Protein AF-0000000083547224 (afdb_homodimer)

Secondary structure (DSSP, 8-state):
---HHHHHHHH--EEEEESSGGGHHHHHHSS-SEEEE---BTTTHHHHHHHHHHTT-EEEEEGGG-BSB-SSHHHHHHIIIII--SEEEES-HHHHHHHHHTT-EEEEEEE--SHHHHHHHHHHHHHH--SEEEEESS--HHHHHHHHHH--S-EEEESS--SHHHHHHHHHTT-SEEEE--HHHHT-/---HHHHHHHH--EEEEESSGGGHHHHHHSS-SEEEE---BTTTHHHHHHHHHHTT-EEEEEGGG-BSB-SSHHHHHHIIIII--SEEEES-HHHHHHHHHTT-EEEEEEE--SHHHHHHHHHHHHHH--SEEEEES---HHHHHHHHHH--S-EEEESS--SHHHHHHHHHTT-SEEEE--HHHHT-

Solvent-accessible surface area (backbone atoms only — not comparable to full-atom values): 19318 Å² total; per-residue (Å²): 131,82,60,70,64,60,57,39,31,70,74,28,36,45,28,32,32,34,69,43,78,86,46,41,64,59,46,68,70,31,76,33,36,36,32,40,36,48,45,54,29,73,87,45,41,49,59,52,47,48,55,43,45,74,73,73,30,44,42,29,40,28,53,81,48,33,39,27,42,27,89,45,66,60,23,51,52,49,41,57,73,75,44,52,58,65,23,36,30,34,72,48,65,71,52,40,52,52,31,50,75,71,70,37,46,23,30,39,44,40,68,56,82,48,70,65,39,45,53,50,46,53,51,47,44,72,71,64,55,50,68,24,34,31,36,28,59,27,76,37,38,67,59,46,31,54,48,45,72,74,41,98,51,53,32,29,28,22,45,84,52,81,51,70,66,47,50,53,45,28,42,74,25,54,26,61,31,36,34,31,69,47,66,75,62,44,71,103,132,82,60,70,63,59,58,38,31,71,74,30,36,44,26,33,32,32,69,43,77,87,46,42,63,60,46,69,71,32,76,32,36,36,33,39,35,48,45,54,30,73,88,45,41,49,59,54,45,49,54,43,43,75,73,73,30,45,42,29,40,27,53,81,48,32,39,27,40,27,88,46,66,62,24,52,51,47,42,55,72,72,42,53,57,66,23,35,28,35,74,50,66,71,54,40,51,53,31,48,76,70,72,37,46,24,31,40,44,40,67,56,81,48,72,64,38,45,54,50,47,52,50,46,43,72,71,64,55,49,68,24,34,32,37,26,59,27,76,38,39,68,58,46,31,53,50,46,71,75,40,99,53,54,32,29,27,22,45,82,51,81,52,69,65,46,51,52,44,28,43,74,26,55,27,62,30,36,36,32,68,47,66,75,62,44,71,104

Structure (mmCIF, N/CA/C/O backbone):
data_AF-0000000083547224-model_v1
#
loop_
_entity.id
_entity.type
_entity.pdbx_description
1 polymer 'Glycerol uptake operon antiterminator regulatory protein'
#
loop_
_atom_site.group_PDB
_atom_site.id
_atom_site.type_symbol
_atom_site.label_atom_id
_atom_site.label_alt_id
_atom_site.label_comp_id
_atom_site.label_asym_id
_atom_site.label_entity_id
_atom_site.label_seq_id
_atom_site.pdbx_PDB_ins_code
_atom_site.Cartn_x
_atom_site.Cartn_y
_atom_site.Cartn_z
_atom_site.occupancy
_atom_site.B_iso_or_equiv
_atom_site.auth_seq_id
_atom_site.auth_comp_id
_atom_site.auth_asym_id
_atom_site.auth_atom_id
_atom_site.pdbx_PDB_model_num
ATOM 1 N N . MET A 1 1 ? 17.391 -17.297 -25.484 1 36.53 1 MET A N 1
ATOM 2 C CA . MET A 1 1 ? 17.516 -17.578 -24.062 1 36.53 1 MET A CA 1
ATOM 3 C C . MET A 1 1 ? 16.188 -18.016 -23.469 1 36.53 1 MET A C 1
ATOM 5 O O . MET A 1 1 ? 15.219 -17.25 -23.484 1 36.53 1 MET A O 1
ATOM 9 N N . GLU A 1 2 ? 15.828 -19.219 -23.531 1 52.03 2 GLU A N 1
ATOM 10 C CA . GLU A 1 2 ? 14.594 -19.875 -23.078 1 52.03 2 GLU A CA 1
ATOM 11 C C . GLU A 1 2 ? 14.195 -19.406 -21.688 1 52.03 2 GLU A C 1
ATOM 13 O O . GLU A 1 2 ? 15.039 -19.297 -20.797 1 52.03 2 GLU A O 1
ATOM 18 N N . ASN A 1 3 ? 12.945 -18.719 -21.406 1 76.5 3 ASN A N 1
ATOM 19 C CA . ASN A 1 3 ? 12.484 -18.141 -20.141 1 76.5 3 ASN A CA 1
ATOM 20 C C . ASN A 1 3 ? 12.562 -19.141 -19 1 76.5 3 ASN A C 1
ATOM 22 O O . ASN A 1 3 ? 12.172 -20.297 -19.156 1 76.5 3 ASN A O 1
ATOM 26 N N . GLU A 1 4 ? 13.375 -18.875 -17.984 1 88.44 4 GLU A N 1
ATOM 27 C CA . GLU A 1 4 ? 13.609 -19.688 -16.797 1 88.44 4 GLU A CA 1
ATOM 28 C C . GLU A 1 4 ? 12.297 -20.234 -16.234 1 88.44 4 GLU A C 1
ATOM 30 O O . GLU A 1 4 ? 12.25 -21.359 -15.734 1 88.44 4 GLU A O 1
ATOM 35 N N . PHE A 1 5 ? 11.219 -19.609 -16.547 1 92.75 5 PHE A N 1
ATOM 36 C CA . PHE A 1 5 ? 9.906 -20.047 -16.078 1 92.75 5 PHE A CA 1
ATOM 37 C C . PHE A 1 5 ? 9.484 -21.328 -16.797 1 92.75 5 PHE A C 1
ATOM 39 O O . PHE A 1 5 ? 9.086 -22.297 -16.141 1 92.75 5 PHE A O 1
ATOM 46 N N . TYR A 1 6 ? 9.664 -21.328 -18.016 1 91.44 6 TYR A N 1
ATOM 47 C CA . TYR A 1 6 ? 9.219 -22.438 -18.844 1 91.44 6 TYR A CA 1
ATOM 48 C C . TYR A 1 6 ? 10.055 -23.688 -18.562 1 91.44 6 TYR A C 1
ATOM 50 O O . TYR A 1 6 ? 9.523 -24.797 -18.531 1 91.44 6 TYR A O 1
ATOM 58 N N . ASN A 1 7 ? 11.281 -23.484 -18.312 1 92.5 7 ASN A N 1
ATOM 59 C CA . ASN A 1 7 ? 12.141 -24.609 -17.9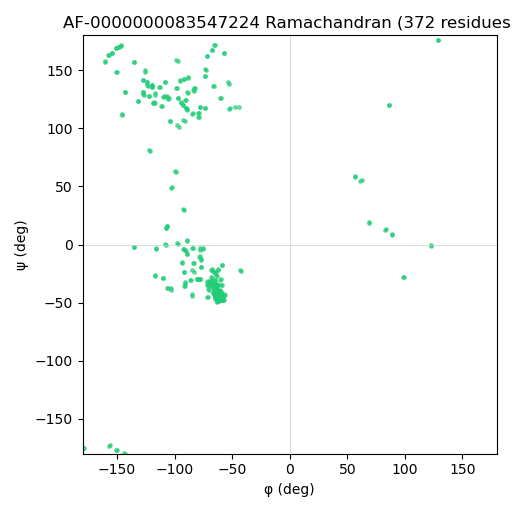69 1 92.5 7 ASN A CA 1
ATOM 60 C C . ASN A 1 7 ? 11.742 -25.25 -16.641 1 92.5 7 ASN A C 1
ATOM 62 O O . ASN A 1 7 ? 11.656 -26.469 -16.531 1 92.5 7 ASN A O 1
ATOM 66 N N . LYS A 1 8 ? 11.406 -24.438 -15.719 1 93.06 8 LYS A N 1
ATOM 67 C CA . LYS A 1 8 ? 11.039 -24.922 -14.391 1 93.06 8 LYS A CA 1
ATOM 68 C C . LYS A 1 8 ? 9.695 -25.641 -14.422 1 93.06 8 LYS A C 1
ATOM 70 O O . LYS A 1 8 ? 9.516 -26.672 -13.766 1 93.06 8 LYS A O 1
ATOM 75 N N . ILE A 1 9 ? 8.812 -25.094 -15.188 1 93.44 9 ILE A N 1
ATOM 76 C CA . ILE A 1 9 ? 7.477 -25.672 -15.227 1 93.44 9 ILE A CA 1
ATOM 77 C C . ILE A 1 9 ? 7.516 -27.016 -15.953 1 93.44 9 ILE A C 1
ATOM 79 O O . ILE A 1 9 ? 6.738 -27.922 -15.633 1 93.44 9 ILE A O 1
ATOM 83 N N . ARG A 1 10 ? 8.422 -27.141 -16.922 1 91.25 10 ARG A N 1
ATOM 84 C CA . ARG A 1 10 ? 8.594 -28.406 -17.641 1 91.25 10 ARG A CA 1
ATOM 85 C C . ARG A 1 10 ? 9.141 -29.484 -16.719 1 91.25 10 ARG A C 1
ATOM 87 O O . ARG A 1 10 ? 8.781 -30.656 -16.844 1 91.25 10 ARG A O 1
ATOM 94 N N . GLU A 1 11 ? 9.977 -29.062 -15.859 1 91.5 11 GLU A N 1
ATOM 95 C CA . GLU A 1 11 ? 10.547 -30 -14.891 1 91.5 11 GLU A CA 1
ATOM 96 C C . GLU A 1 11 ? 9.477 -30.547 -13.953 1 91.5 11 GLU A C 1
ATOM 98 O O . GLU A 1 11 ? 9.461 -31.734 -13.633 1 91.5 11 GLU A O 1
ATOM 103 N N . ASN A 1 12 ? 8.641 -29.672 -13.469 1 95.12 12 ASN A N 1
ATOM 104 C CA . ASN A 1 12 ? 7.508 -30.016 -12.617 1 95.12 12 ASN A CA 1
ATOM 105 C C . ASN A 1 12 ? 6.312 -29.109 -12.875 1 95.12 12 ASN A C 1
ATOM 107 O O . ASN A 1 12 ? 6.332 -27.938 -12.492 1 95.12 12 ASN A O 1
ATOM 111 N N . PRO A 1 13 ? 5.277 -29.641 -13.414 1 95.56 13 PRO A N 1
ATOM 112 C CA . PRO A 1 13 ? 4.141 -28.812 -13.812 1 95.56 13 PRO A CA 1
ATOM 113 C C . PRO A 1 13 ? 3.258 -28.406 -12.633 1 95.56 13 PRO A C 1
ATOM 115 O O . PRO A 1 13 ? 2.301 -27.641 -12.805 1 95.56 13 PRO A O 1
ATOM 118 N N . ILE A 1 14 ? 3.6 -28.938 -11.477 1 97.44 14 ILE A N 1
ATOM 119 C CA . ILE A 1 14 ? 2.836 -28.578 -10.289 1 97.44 14 ILE A CA 1
ATOM 120 C C . ILE A 1 14 ? 3.465 -27.359 -9.617 1 97.44 14 ILE A C 1
ATOM 122 O O . ILE A 1 14 ? 4.66 -27.359 -9.312 1 97.44 14 ILE A O 1
ATOM 126 N N . ILE A 1 15 ? 2.674 -26.359 -9.438 1 98.12 15 ILE A N 1
ATOM 127 C CA . ILE A 1 15 ? 3.082 -25.125 -8.773 1 98.12 15 ILE A CA 1
ATOM 128 C C . ILE A 1 15 ? 2.486 -25.078 -7.367 1 98.12 15 ILE A C 1
ATOM 130 O O . ILE A 1 15 ? 1.273 -25.219 -7.195 1 98.12 15 ILE A O 1
ATOM 134 N N . ALA A 1 16 ? 3.355 -24.891 -6.418 1 98.31 16 ALA A N 1
ATOM 135 C CA . ALA A 1 16 ? 2.877 -24.797 -5.043 1 98.31 16 ALA A CA 1
ATOM 136 C C . ALA A 1 16 ? 2.312 -23.422 -4.746 1 98.31 16 ALA A C 1
ATOM 138 O O . ALA A 1 16 ? 3.041 -22.422 -4.789 1 98.31 16 ALA A O 1
ATOM 139 N N . ALA A 1 17 ? 1.043 -23.328 -4.516 1 98.38 17 ALA A N 1
ATOM 140 C CA . ALA A 1 17 ? 0.4 -22.094 -4.094 1 98.38 17 ALA A CA 1
ATOM 141 C C . ALA A 1 17 ? 0.388 -21.969 -2.574 1 98.38 17 ALA A C 1
ATOM 143 O O . ALA A 1 17 ? -0.244 -22.766 -1.885 1 98.38 17 ALA A O 1
ATOM 144 N N . VAL A 1 18 ? 1.046 -21 -2.062 1 98.56 18 VAL A N 1
ATOM 145 C CA . VAL A 1 18 ? 1.157 -20.797 -0.621 1 98.56 18 VAL A CA 1
ATOM 146 C C . VAL A 1 18 ? 0.249 -19.656 -0.18 1 98.56 18 VAL A C 1
ATOM 148 O O . VAL A 1 18 ? 0.555 -18.484 -0.419 1 98.56 18 VAL A O 1
ATOM 151 N N . ASN A 1 19 ? -0.832 -19.984 0.454 1 97.56 19 ASN A N 1
ATOM 152 C CA . ASN A 1 19 ? -1.783 -18.969 0.914 1 97.56 19 ASN A CA 1
ATOM 153 C C . ASN A 1 19 ? -1.738 -18.812 2.432 1 97.56 19 ASN A C 1
ATOM 155 O O . ASN A 1 19 ? -2.547 -18.078 3.006 1 97.56 19 ASN A O 1
ATOM 159 N N . ASN A 1 20 ? -0.895 -19.562 3 1 96.62 20 ASN A N 1
ATOM 160 C CA . ASN A 1 20 ? -0.604 -19.562 4.43 1 96.62 20 ASN A CA 1
ATOM 161 C C . ASN A 1 20 ? 0.878 -19.797 4.703 1 96.62 20 ASN A C 1
ATOM 163 O O . ASN A 1 20 ? 1.448 -20.781 4.223 1 96.62 20 ASN A O 1
ATOM 167 N N . LEU A 1 21 ? 1.413 -18.953 5.535 1 96.75 21 LEU A N 1
ATOM 168 C CA . LEU A 1 21 ? 2.855 -19.016 5.738 1 96.75 21 LEU A CA 1
ATOM 169 C C . LEU A 1 21 ? 3.244 -20.297 6.461 1 96.75 21 LEU A C 1
ATOM 171 O O . LEU A 1 21 ? 4.398 -20.734 6.398 1 96.75 21 LEU A O 1
ATOM 175 N N . GLU A 1 22 ? 2.318 -20.875 7.137 1 96.75 22 GLU A N 1
ATOM 176 C CA . GLU A 1 22 ? 2.578 -22.141 7.812 1 96.75 22 GLU A CA 1
ATOM 177 C C . GLU A 1 22 ? 2.932 -23.234 6.809 1 96.75 22 GLU A C 1
ATOM 179 O O . GLU A 1 22 ? 3.584 -24.219 7.164 1 96.75 22 GLU A O 1
ATOM 184 N N . LYS A 1 23 ? 2.566 -23.078 5.582 1 96.81 23 LYS A N 1
ATOM 185 C CA . LYS A 1 23 ? 2.791 -24.094 4.547 1 96.81 23 LYS A CA 1
ATOM 186 C C . LYS A 1 23 ? 4.043 -23.766 3.73 1 96.81 23 LYS A C 1
ATOM 188 O O . LYS A 1 23 ? 4.402 -24.516 2.82 1 96.81 23 LYS A O 1
ATOM 193 N N . LEU A 1 24 ? 4.672 -22.719 4.082 1 98.06 24 LEU A N 1
ATOM 194 C CA . LEU A 1 24 ? 5.793 -22.25 3.273 1 98.06 24 LEU A CA 1
ATOM 195 C C . LEU A 1 24 ? 6.922 -23.266 3.258 1 98.06 24 LEU A C 1
ATOM 197 O O . LEU A 1 24 ? 7.43 -23.625 2.191 1 98.06 24 LEU A O 1
ATOM 201 N N . ASP A 1 25 ? 7.281 -23.75 4.41 1 97.62 25 ASP A N 1
ATOM 202 C CA . ASP A 1 25 ? 8.375 -24.719 4.504 1 97.62 25 ASP A CA 1
ATOM 203 C C . ASP A 1 25 ? 8.062 -25.984 3.709 1 97.62 25 ASP A C 1
ATOM 205 O O . ASP A 1 25 ? 8.93 -26.516 3.016 1 97.62 25 ASP A O 1
ATOM 209 N N . LYS A 1 26 ? 6.859 -26.406 3.842 1 97.56 26 LYS A N 1
ATOM 210 C CA . LYS A 1 26 ? 6.445 -27.594 3.102 1 97.56 26 LYS A CA 1
ATOM 211 C C . LYS A 1 26 ? 6.531 -27.359 1.596 1 97.56 26 LYS A C 1
ATOM 213 O O . LYS A 1 26 ? 6.906 -28.266 0.844 1 97.56 26 LYS A O 1
ATOM 218 N N . ALA A 1 27 ? 6.168 -26.203 1.174 1 98.06 27 ALA A N 1
ATOM 219 C CA . ALA A 1 27 ? 6.254 -25.859 -0.243 1 98.06 27 ALA A CA 1
ATOM 220 C C . ALA A 1 27 ? 7.707 -25.844 -0.716 1 98.06 27 ALA A C 1
ATOM 222 O O . ALA A 1 27 ? 8.023 -26.359 -1.785 1 98.06 27 ALA A O 1
ATOM 223 N N . ILE A 1 28 ? 8.57 -25.281 0.097 1 98 28 ILE A N 1
ATOM 224 C CA . ILE A 1 28 ? 9.984 -25.172 -0.23 1 98 28 ILE A CA 1
ATOM 225 C C . ILE A 1 28 ? 10.617 -26.562 -0.306 1 98 28 ILE A C 1
ATOM 227 O O . ILE A 1 28 ? 11.461 -26.812 -1.165 1 98 28 ILE A O 1
ATOM 231 N N . GLU A 1 29 ? 10.195 -27.406 0.536 1 97.12 29 GLU A N 1
ATOM 232 C CA . GLU A 1 29 ? 10.766 -28.75 0.606 1 97.12 29 GLU A CA 1
ATOM 233 C C . GLU A 1 29 ? 10.133 -29.672 -0.427 1 97.12 29 GLU A C 1
ATOM 235 O O . GLU A 1 29 ? 10.656 -30.75 -0.701 1 97.12 29 GLU A O 1
ATOM 240 N N . SER A 1 30 ? 9.023 -29.312 -0.976 1 97.5 30 SER A N 1
ATOM 241 C CA . SER A 1 30 ? 8.32 -30.125 -1.957 1 97.5 30 SER A CA 1
ATOM 242 C C . SER A 1 30 ? 9.102 -30.219 -3.264 1 97.5 30 SER A C 1
ATOM 244 O O . SER A 1 30 ? 10.062 -29.484 -3.477 1 97.5 30 SER A O 1
ATOM 246 N N . PRO A 1 31 ? 8.727 -31.141 -4.176 1 97.19 31 PRO A N 1
ATOM 247 C CA . PRO A 1 31 ? 9.406 -31.266 -5.469 1 97.19 31 PRO A CA 1
ATOM 248 C C . PRO A 1 31 ? 9.023 -30.141 -6.438 1 97.19 31 PRO A C 1
ATOM 250 O O . PRO A 1 31 ? 9.57 -30.062 -7.539 1 97.19 31 PRO A O 1
ATOM 253 N N . CYS A 1 32 ? 8.102 -29.25 -6.059 1 97.5 32 CYS A N 1
ATOM 254 C CA . CYS A 1 32 ? 7.691 -28.156 -6.934 1 97.5 32 CYS A CA 1
ATOM 255 C C . CYS A 1 32 ? 8.844 -27.188 -7.16 1 97.5 32 CYS A C 1
ATOM 257 O O . CYS A 1 32 ? 9.539 -26.797 -6.215 1 97.5 32 CYS A O 1
ATOM 259 N N . GLU A 1 33 ? 9.023 -26.781 -8.352 1 97.69 33 GLU A N 1
ATOM 260 C CA . GLU A 1 33 ? 10.102 -25.859 -8.695 1 97.69 33 GLU A CA 1
ATOM 261 C C . GLU A 1 33 ? 9.633 -24.406 -8.617 1 97.69 33 GLU A C 1
ATOM 263 O O . GLU A 1 33 ? 10.445 -23.5 -8.461 1 97.69 33 GLU A O 1
ATOM 268 N N . ILE A 1 34 ? 8.312 -24.188 -8.742 1 98.44 34 ILE A N 1
ATOM 269 C CA . ILE A 1 34 ? 7.73 -22.844 -8.75 1 98.44 34 ILE A CA 1
ATOM 270 C C . ILE A 1 34 ? 6.762 -22.703 -7.582 1 98.44 34 ILE A C 1
ATOM 272 O O . ILE A 1 34 ? 5.984 -23.609 -7.289 1 98.44 34 ILE A O 1
ATOM 276 N N . ILE A 1 35 ? 6.871 -21.594 -6.934 1 98.81 35 ILE A N 1
ATOM 277 C CA . ILE A 1 35 ? 5.973 -21.266 -5.832 1 98.81 35 ILE A CA 1
ATOM 278 C C . ILE A 1 35 ? 5.191 -20 -6.156 1 98.81 35 ILE A C 1
ATOM 280 O O . ILE A 1 35 ? 5.781 -18.969 -6.5 1 98.81 35 ILE A O 1
ATOM 284 N N . PHE A 1 36 ? 3.855 -20.078 -6.172 1 98.81 36 PHE A N 1
ATOM 285 C CA . PHE A 1 36 ? 2.975 -18.922 -6.156 1 98.81 36 PHE A CA 1
ATOM 286 C C . PHE A 1 36 ? 2.742 -18.438 -4.727 1 98.81 36 PHE A C 1
ATOM 288 O O . PHE A 1 36 ? 2.143 -19.141 -3.918 1 98.81 36 PHE A O 1
ATOM 295 N N . LEU A 1 37 ? 3.236 -17.281 -4.426 1 98.88 37 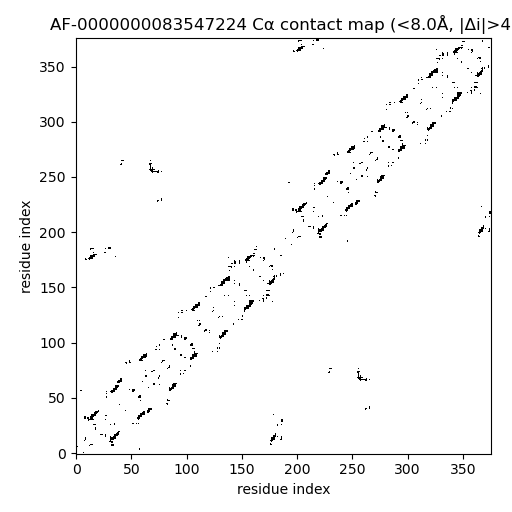LEU A N 1
ATOM 296 C CA . LEU A 1 37 ? 3.096 -16.734 -3.086 1 98.88 37 LEU A CA 1
ATOM 297 C C . LEU A 1 37 ? 1.848 -15.859 -2.99 1 98.88 37 LEU A C 1
ATOM 299 O O . LEU A 1 37 ? 1.821 -14.742 -3.518 1 98.88 37 LEU A O 1
ATOM 303 N N . LEU A 1 38 ? 0.828 -16.375 -2.305 1 98.69 38 LEU A N 1
ATOM 304 C CA . LEU A 1 38 ? -0.484 -15.734 -2.248 1 98.69 38 LEU A CA 1
ATOM 305 C C . LEU A 1 38 ? -0.722 -15.102 -0.88 1 98.69 38 LEU A C 1
ATOM 307 O O . LEU A 1 38 ? -1.869 -14.906 -0.47 1 98.69 38 LEU A O 1
ATOM 311 N N . THR A 1 39 ? 0.275 -14.945 -0.146 1 98 39 THR A N 1
ATOM 312 C CA . THR A 1 39 ? 0.232 -14.344 1.184 1 98 39 THR A CA 1
ATOM 313 C C . THR A 1 39 ? 1.534 -13.617 1.488 1 98 39 THR A C 1
ATOM 315 O O . THR A 1 39 ? 2.502 -13.719 0.732 1 98 39 THR A O 1
ATOM 318 N N . GLY A 1 40 ? 1.495 -12.859 2.594 1 97.75 40 GLY A N 1
ATOM 319 C CA . GLY A 1 40 ? 2.639 -12.055 2.986 1 97.75 40 GLY A CA 1
ATOM 320 C C . GLY A 1 40 ? 2.283 -10.609 3.254 1 97.75 40 GLY A C 1
ATOM 321 O O . GLY A 1 40 ? 1.125 -10.211 3.109 1 97.75 40 GLY A O 1
ATOM 322 N N . SER A 1 41 ? 3.256 -9.867 3.686 1 98 41 SER A N 1
ATOM 323 C CA . SER A 1 41 ? 3.078 -8.461 4.035 1 98 41 SER A CA 1
ATOM 324 C C . SER A 1 41 ? 4.359 -7.668 3.812 1 98 41 SER A C 1
ATOM 326 O O . SER A 1 41 ? 5.414 -8.242 3.533 1 98 41 SER A O 1
ATOM 328 N N . ILE A 1 42 ? 4.129 -6.434 3.908 1 98.12 42 ILE A N 1
ATOM 329 C CA . ILE A 1 42 ? 5.262 -5.523 3.76 1 98.12 42 ILE A CA 1
ATOM 330 C C . ILE A 1 42 ? 6.316 -5.84 4.816 1 98.12 42 ILE A C 1
ATOM 332 O O . ILE A 1 42 ? 7.5 -5.531 4.629 1 98.12 42 ILE A O 1
ATOM 336 N N . PHE A 1 43 ? 6.004 -6.555 5.883 1 97.69 43 PHE A N 1
ATOM 337 C CA . PHE A 1 43 ? 6.922 -6.859 6.973 1 97.69 43 PHE A CA 1
ATOM 338 C C . PHE A 1 43 ? 7.84 -8.016 6.602 1 97.69 43 PHE A C 1
ATOM 340 O O . PHE A 1 43 ? 8.969 -8.102 7.086 1 97.69 43 PHE A O 1
ATOM 347 N N . ASN A 1 44 ? 7.355 -8.93 5.758 1 97.94 44 ASN A N 1
ATOM 348 C CA . ASN A 1 44 ? 8.102 -10.18 5.664 1 97.94 44 ASN A CA 1
ATOM 349 C C . ASN A 1 44 ? 8.281 -10.609 4.215 1 97.94 44 ASN A C 1
ATOM 351 O O . ASN A 1 44 ? 8.992 -11.586 3.936 1 97.94 44 ASN A O 1
ATOM 355 N N . LEU A 1 45 ? 7.773 -9.922 3.287 1 98.5 45 LEU A N 1
ATOM 356 C CA . LEU A 1 45 ? 7.762 -10.352 1.893 1 98.5 45 LEU A CA 1
ATOM 357 C C . LEU A 1 45 ? 9.18 -10.562 1.379 1 98.5 45 LEU A C 1
ATOM 359 O O . LEU A 1 45 ? 9.469 -11.57 0.735 1 98.5 45 LEU A O 1
ATOM 363 N N . LYS A 1 46 ? 10.078 -9.633 1.676 1 98.44 46 LYS A N 1
ATOM 364 C CA . LYS A 1 46 ? 11.453 -9.719 1.204 1 98.44 46 LYS A CA 1
ATOM 365 C C . LYS A 1 46 ? 12.133 -10.984 1.724 1 98.44 46 LYS A C 1
ATOM 367 O O . LYS A 1 46 ? 12.781 -11.711 0.961 1 98.44 46 LYS A O 1
ATOM 372 N N . GLU A 1 47 ? 11.992 -11.227 2.947 1 98.44 47 GLU A N 1
ATOM 373 C CA . GLU A 1 47 ? 12.609 -12.398 3.57 1 98.44 47 GLU A CA 1
ATOM 374 C C . GLU A 1 47 ? 12.062 -13.688 2.967 1 98.44 47 GLU A C 1
ATOM 376 O O . GLU A 1 47 ? 12.82 -14.617 2.697 1 98.44 47 GLU A O 1
ATOM 381 N N . ILE A 1 48 ? 10.766 -13.766 2.803 1 98.69 48 ILE A N 1
ATOM 382 C CA . ILE A 1 48 ? 10.117 -14.953 2.256 1 98.69 48 ILE A CA 1
ATOM 383 C C . ILE A 1 48 ? 10.641 -15.227 0.847 1 98.69 48 ILE A C 1
ATOM 385 O O . ILE A 1 48 ? 11.023 -16.359 0.528 1 98.69 48 ILE A O 1
ATOM 389 N N . VAL A 1 49 ? 10.68 -14.188 0.029 1 98.75 49 VAL A N 1
ATOM 390 C CA . VAL A 1 49 ? 11.141 -14.312 -1.35 1 98.75 49 VAL A CA 1
ATOM 391 C C . VAL A 1 49 ? 12.602 -14.773 -1.368 1 98.75 49 VAL A C 1
ATOM 393 O O . VAL A 1 49 ? 12.953 -15.695 -2.107 1 98.75 49 VAL A O 1
ATOM 396 N N . ASN A 1 50 ? 13.422 -14.195 -0.523 1 98.56 50 ASN A N 1
ATOM 397 C CA . ASN A 1 50 ? 14.828 -14.586 -0.436 1 98.56 50 ASN A CA 1
ATOM 398 C C . ASN A 1 50 ? 14.984 -16.047 -0.027 1 98.56 50 ASN A C 1
ATOM 400 O O . ASN A 1 50 ? 15.805 -16.766 -0.589 1 98.56 50 ASN A O 1
ATOM 404 N N . ARG A 1 51 ? 14.227 -16.391 0.908 1 98.12 51 ARG A N 1
ATOM 405 C CA . ARG A 1 51 ? 14.281 -17.766 1.402 1 98.12 51 ARG A CA 1
ATOM 406 C C . ARG A 1 51 ? 13.945 -18.766 0.293 1 98.12 51 ARG A C 1
ATOM 408 O O . ARG A 1 51 ? 14.625 -19.781 0.144 1 98.12 51 ARG A O 1
ATOM 415 N N . ILE A 1 52 ? 12.922 -18.5 -0.464 1 98.56 52 ILE A N 1
ATOM 416 C CA . ILE A 1 52 ? 12.508 -19.375 -1.549 1 98.56 52 ILE A CA 1
ATOM 417 C C . ILE A 1 52 ? 13.602 -19.438 -2.615 1 98.56 52 ILE A C 1
ATOM 419 O O . ILE A 1 52 ? 14 -20.531 -3.039 1 98.56 52 ILE A O 1
ATOM 423 N N . LYS A 1 53 ? 14.141 -18.312 -2.945 1 98.06 53 LYS A N 1
ATOM 424 C CA . LYS A 1 53 ? 15.125 -18.219 -4.023 1 98.06 53 LYS A CA 1
ATOM 425 C C . LYS A 1 53 ? 16.453 -18.859 -3.619 1 98.06 53 LYS A C 1
ATOM 427 O O . LYS A 1 53 ? 17.141 -19.438 -4.449 1 98.06 53 LYS A O 1
ATOM 432 N N . THR A 1 54 ? 16.766 -18.734 -2.383 1 97.62 54 THR A N 1
ATOM 433 C CA . THR A 1 54 ? 18.016 -19.312 -1.902 1 97.62 54 THR A CA 1
ATOM 434 C C . THR A 1 54 ? 17.969 -20.828 -1.971 1 97.62 54 THR A C 1
ATOM 436 O O . THR A 1 54 ? 19.016 -21.484 -2.002 1 97.62 54 THR A O 1
ATOM 439 N N . GLN A 1 55 ? 16.797 -21.375 -1.97 1 97.25 55 GLN A N 1
ATOM 440 C CA . GLN A 1 55 ? 16.641 -22.828 -2.078 1 97.25 55 GLN A CA 1
ATOM 441 C C . GLN A 1 55 ? 16.547 -23.25 -3.539 1 97.25 55 GLN A C 1
ATOM 443 O O . GLN A 1 55 ? 16.234 -24.406 -3.828 1 97.25 55 GLN A O 1
ATOM 448 N N . GLY A 1 56 ? 16.688 -22.312 -4.469 1 96.25 56 GLY A N 1
ATOM 449 C CA . GLY A 1 56 ? 16.75 -22.625 -5.887 1 96.25 56 GLY A CA 1
ATOM 450 C C . GLY A 1 56 ? 15.398 -22.672 -6.559 1 96.25 56 GLY A C 1
ATOM 451 O O . GLY A 1 56 ? 15.281 -23.109 -7.707 1 96.25 56 GLY A O 1
ATOM 452 N N . LYS A 1 57 ? 14.398 -22.25 -5.84 1 97.81 57 LYS A N 1
ATOM 453 C CA . LYS A 1 57 ? 13.055 -22.25 -6.414 1 97.81 57 LYS A CA 1
ATOM 454 C C . LYS A 1 57 ? 12.68 -20.859 -6.934 1 97.81 57 LYS A C 1
ATOM 456 O O . LYS A 1 57 ? 13.266 -19.859 -6.527 1 97.81 57 LYS A O 1
ATOM 461 N N . HIS A 1 58 ? 11.711 -20.859 -7.848 1 98.31 58 HIS A N 1
ATOM 462 C CA . HIS A 1 58 ? 11.18 -19.609 -8.375 1 98.31 58 HIS A CA 1
ATOM 463 C C . HIS A 1 58 ? 9.93 -19.188 -7.613 1 98.31 58 HIS A C 1
ATOM 465 O O . HIS A 1 58 ? 9.094 -20.016 -7.258 1 98.31 58 HIS A O 1
ATOM 471 N N . VAL A 1 59 ? 9.859 -17.891 -7.414 1 98.75 59 VAL A N 1
ATOM 472 C CA . VAL A 1 59 ? 8.727 -17.391 -6.645 1 98.75 59 VAL A CA 1
ATOM 473 C C . VAL A 1 59 ? 8.031 -16.281 -7.422 1 98.75 59 VAL A C 1
ATOM 475 O O . VAL A 1 59 ? 8.688 -15.367 -7.938 1 98.75 59 VAL A O 1
ATOM 478 N N . TYR A 1 60 ? 6.719 -16.344 -7.551 1 98.81 60 TYR A N 1
ATOM 479 C CA . TYR A 1 60 ? 5.836 -15.352 -8.156 1 98.81 60 TYR A CA 1
ATOM 480 C C . TYR A 1 60 ? 4.848 -14.805 -7.133 1 98.81 60 TYR A C 1
ATOM 482 O O . TYR A 1 60 ? 4.07 -15.555 -6.543 1 98.81 60 TYR A O 1
ATOM 490 N N . VAL A 1 61 ? 4.879 -13.516 -6.965 1 98.88 61 VAL A N 1
ATOM 491 C CA . VAL A 1 61 ? 4.145 -12.875 -5.879 1 98.88 61 VAL A CA 1
ATOM 492 C C . VAL A 1 61 ? 2.807 -12.344 -6.398 1 98.88 61 VAL A C 1
ATOM 494 O O . VAL A 1 61 ? 2.762 -11.633 -7.402 1 98.88 61 VAL A O 1
ATOM 497 N N . HIS A 1 62 ? 1.732 -12.758 -5.734 1 98.75 62 HIS A N 1
ATOM 498 C CA . HIS A 1 62 ? 0.434 -12.195 -6.082 1 98.75 62 HIS A CA 1
ATOM 499 C C . HIS A 1 62 ? 0.25 -10.812 -5.453 1 98.75 62 HIS A C 1
ATOM 501 O O . HIS A 1 62 ? -0.088 -10.711 -4.27 1 98.75 62 HIS A O 1
ATOM 507 N N . LEU A 1 63 ? 0.263 -9.789 -6.234 1 98.44 63 LEU A N 1
ATOM 508 C CA . LEU A 1 63 ? 0.312 -8.398 -5.777 1 98.44 63 LEU A CA 1
ATOM 509 C C . LEU A 1 63 ? -0.98 -8.016 -5.066 1 98.44 63 LEU A C 1
ATOM 511 O O . LEU A 1 63 ? -0.969 -7.188 -4.152 1 98.44 63 LEU A O 1
ATOM 515 N N . ASP A 1 64 ? -2.051 -8.656 -5.457 1 97.56 64 ASP A N 1
ATOM 516 C CA . ASP A 1 64 ? -3.355 -8.266 -4.926 1 97.56 64 ASP A CA 1
ATOM 517 C C . ASP A 1 64 ? -3.549 -8.797 -3.506 1 97.56 64 ASP A C 1
ATOM 519 O O . ASP A 1 64 ? -4.453 -8.352 -2.793 1 97.56 64 ASP A O 1
ATOM 523 N N . LEU A 1 65 ? -2.67 -9.703 -3.1 1 97.69 65 LEU A N 1
ATOM 524 C CA . LEU A 1 65 ? -2.939 -10.398 -1.844 1 97.69 65 LEU A CA 1
ATOM 525 C C . LEU A 1 65 ? -1.871 -10.07 -0.805 1 97.69 65 LEU A C 1
ATOM 527 O O . LEU A 1 65 ? -1.953 -10.523 0.339 1 97.69 65 LEU A O 1
ATOM 531 N N . ILE A 1 66 ? -0.88 -9.328 -1.153 1 97.88 66 ILE A N 1
ATOM 532 C CA . ILE A 1 66 ? 0.157 -8.93 -0.206 1 97.88 66 ILE A CA 1
ATOM 533 C C . ILE A 1 66 ? -0.313 -7.723 0.603 1 97.88 66 ILE A C 1
ATOM 535 O O . ILE A 1 66 ? -0.792 -6.738 0.037 1 97.88 66 ILE A O 1
ATOM 539 N N . GLU A 1 67 ? -0.102 -7.789 1.824 1 97.75 67 GLU A N 1
ATOM 540 C CA . GLU A 1 67 ? -0.578 -6.727 2.709 1 97.75 67 GLU A CA 1
ATOM 541 C C . GLU A 1 67 ? 0.456 -5.613 2.84 1 97.75 67 GLU A C 1
ATOM 543 O O . GLU A 1 67 ? 1.66 -5.875 2.863 1 97.75 67 GLU A O 1
ATOM 548 N N . GLY A 1 68 ? -0.095 -4.371 2.932 1 97.88 68 GLY A N 1
ATOM 549 C CA . GLY A 1 68 ? 0.783 -3.248 3.215 1 97.88 68 GLY A CA 1
ATOM 550 C C . GLY A 1 68 ? 1.176 -2.471 1.973 1 97.88 68 GLY A C 1
ATOM 551 O O . GLY A 1 68 ? 1.481 -1.278 2.051 1 97.88 68 GLY A O 1
ATOM 552 N N . PHE A 1 69 ? 1.192 -3.133 0.897 1 98.19 69 PHE A N 1
ATOM 553 C CA . PHE A 1 69 ? 1.495 -2.477 -0.369 1 98.19 69 PHE A CA 1
ATOM 554 C C . PHE A 1 69 ? 0.218 -2.008 -1.055 1 98.19 69 PHE A C 1
ATOM 556 O O . PHE A 1 69 ? -0.799 -2.705 -1.028 1 98.19 69 PHE A O 1
ATOM 563 N N . SER A 1 70 ? 0.357 -0.884 -1.643 1 97.44 70 SER A N 1
ATOM 564 C CA . SER A 1 70 ? -0.74 -0.499 -2.523 1 97.44 70 SER A CA 1
ATOM 565 C C . SER A 1 70 ? -0.756 -1.348 -3.791 1 97.44 70 SER A C 1
ATOM 567 O O . SER A 1 70 ? 0.2 -2.076 -4.066 1 97.44 70 SER A O 1
ATOM 569 N N . ARG A 1 71 ? -1.852 -1.327 -4.434 1 96.25 71 ARG A N 1
ATOM 570 C CA . ARG A 1 71 ? -1.982 -2.064 -5.688 1 96.25 71 ARG A CA 1
ATOM 571 C C . ARG A 1 71 ? -1.827 -1.136 -6.887 1 96.25 71 ARG A C 1
ATOM 573 O O . ARG A 1 71 ? -2.77 -0.951 -7.66 1 96.25 71 ARG A O 1
ATOM 580 N N . ASN A 1 72 ? -0.639 -0.559 -6.984 1 97.19 72 ASN A N 1
ATOM 581 C CA . ASN A 1 72 ? -0.361 0.376 -8.07 1 97.19 72 ASN A CA 1
ATOM 582 C C . ASN A 1 72 ? 1.076 0.248 -8.562 1 97.19 72 ASN A C 1
ATOM 584 O O . ASN A 1 72 ? 1.824 -0.614 -8.094 1 97.19 72 ASN A O 1
ATOM 588 N N . ILE A 1 73 ? 1.386 1.042 -9.5 1 97.88 73 ILE A N 1
ATOM 589 C CA . ILE A 1 73 ? 2.66 0.934 -10.203 1 97.88 73 ILE A CA 1
ATOM 590 C C . ILE A 1 73 ? 3.807 1.249 -9.242 1 97.88 73 ILE A C 1
ATOM 592 O O . ILE A 1 73 ? 4.867 0.623 -9.305 1 97.88 73 ILE A O 1
ATOM 596 N N . CYS A 1 74 ? 3.645 2.166 -8.336 1 97.88 74 CYS A N 1
ATOM 597 C CA . CYS A 1 74 ? 4.691 2.52 -7.387 1 97.88 74 CYS A CA 1
ATOM 598 C C . CYS A 1 74 ? 5.074 1.32 -6.527 1 97.88 74 CYS A C 1
ATOM 600 O O . CYS A 1 74 ? 6.258 1.024 -6.355 1 97.88 74 CYS A O 1
ATOM 602 N N . ALA A 1 75 ? 4.113 0.664 -6.035 1 98.12 75 ALA A N 1
ATOM 603 C CA . ALA A 1 75 ? 4.355 -0.528 -5.227 1 98.12 75 ALA A CA 1
ATOM 604 C C . ALA A 1 75 ? 5.023 -1.624 -6.055 1 98.12 75 ALA A C 1
ATOM 606 O O . ALA A 1 75 ? 5.953 -2.287 -5.586 1 98.12 75 ALA A O 1
ATOM 607 N N . LEU A 1 76 ? 4.535 -1.786 -7.25 1 98.56 76 LEU A N 1
ATOM 608 C CA . LEU A 1 76 ? 5.129 -2.766 -8.156 1 98.56 76 LEU A CA 1
ATOM 609 C C . LEU A 1 76 ? 6.609 -2.471 -8.375 1 98.56 76 LEU A C 1
ATOM 611 O O . LEU A 1 76 ? 7.441 -3.375 -8.312 1 98.56 76 LEU A O 1
ATOM 615 N N . LYS A 1 77 ? 6.934 -1.205 -8.602 1 98.44 77 LYS A N 1
ATOM 616 C CA . LYS A 1 77 ? 8.32 -0.801 -8.805 1 98.44 77 LYS A CA 1
ATOM 617 C C . LYS A 1 77 ? 9.164 -1.103 -7.574 1 98.44 77 LYS A C 1
ATOM 619 O O . LYS A 1 77 ? 10.289 -1.604 -7.691 1 98.44 77 LYS A O 1
ATOM 624 N N . TYR A 1 78 ? 8.664 -0.821 -6.441 1 98.44 78 TYR A N 1
ATOM 625 C CA . TYR A 1 78 ? 9.375 -1.091 -5.199 1 98.44 78 TYR A CA 1
ATOM 626 C C . TYR A 1 78 ? 9.648 -2.582 -5.039 1 98.44 78 TYR A C 1
ATOM 628 O O . TYR A 1 78 ? 10.758 -2.982 -4.68 1 98.44 78 TYR A O 1
ATOM 636 N N . ILE A 1 79 ? 8.633 -3.408 -5.285 1 98.5 79 ILE A N 1
ATOM 637 C CA . ILE A 1 79 ? 8.75 -4.855 -5.16 1 98.5 79 ILE A CA 1
ATOM 638 C C . ILE A 1 79 ? 9.797 -5.375 -6.145 1 98.5 79 ILE A C 1
ATOM 640 O O . ILE A 1 79 ? 10.656 -6.188 -5.785 1 98.5 79 ILE A O 1
ATOM 644 N N . ASN A 1 80 ? 9.781 -4.887 -7.332 1 98.06 80 ASN A N 1
ATOM 645 C CA . ASN A 1 80 ? 10.727 -5.301 -8.367 1 98.06 80 ASN A CA 1
ATOM 646 C C . ASN A 1 80 ? 12.156 -4.926 -8.008 1 98.06 80 ASN A C 1
ATOM 648 O O . ASN A 1 80 ? 13.086 -5.707 -8.234 1 98.06 80 ASN A O 1
ATOM 652 N N . GLU A 1 81 ? 12.336 -3.793 -7.379 1 97.81 81 GLU A N 1
ATOM 653 C CA . GLU A 1 81 ? 13.68 -3.266 -7.145 1 97.81 81 GLU A CA 1
ATOM 654 C C . GLU A 1 81 ? 14.234 -3.746 -5.805 1 97.81 81 GLU A C 1
ATOM 656 O O . GLU A 1 81 ? 15.445 -3.93 -5.66 1 97.81 81 GLU A O 1
ATOM 661 N N . ASN A 1 82 ? 13.383 -3.93 -4.848 1 97.62 82 ASN A N 1
ATOM 662 C CA . ASN A 1 82 ? 13.875 -4.156 -3.492 1 97.62 82 ASN A CA 1
ATOM 663 C C . ASN A 1 82 ? 13.625 -5.594 -3.041 1 97.62 82 ASN A C 1
ATOM 665 O O . ASN A 1 82 ? 14.352 -6.113 -2.191 1 97.62 82 ASN A O 1
ATOM 669 N N . ILE A 1 83 ? 12.617 -6.223 -3.543 1 98.06 83 ILE A N 1
ATOM 670 C CA . ILE A 1 83 ? 12.273 -7.586 -3.139 1 98.06 83 ILE A CA 1
ATOM 671 C C . ILE A 1 83 ? 12.711 -8.57 -4.223 1 98.06 83 ILE A C 1
ATOM 673 O O . ILE A 1 83 ? 13.164 -9.672 -3.922 1 98.06 83 ILE A O 1
ATOM 677 N N . VAL A 1 84 ? 12.586 -8.281 -5.461 1 97.75 84 VAL A N 1
ATOM 678 C CA . VAL A 1 84 ? 13.125 -8.906 -6.664 1 97.75 84 VAL A CA 1
ATOM 679 C C . VAL A 1 84 ? 12.594 -10.336 -6.785 1 97.75 84 VAL A C 1
ATOM 681 O O . VAL A 1 84 ? 13.375 -11.281 -6.891 1 97.75 84 VAL A O 1
ATOM 684 N N . PRO A 1 85 ? 11.312 -10.539 -6.777 1 98.38 85 PRO A N 1
ATOM 685 C CA . PRO A 1 85 ? 10.789 -11.859 -7.121 1 98.38 85 PRO A CA 1
ATOM 686 C C . PRO A 1 85 ? 11.055 -12.234 -8.578 1 98.38 85 PRO A C 1
ATOM 688 O O . PRO A 1 85 ? 11.547 -11.414 -9.352 1 98.38 85 PRO A O 1
ATOM 691 N N . ASP A 1 86 ? 10.773 -13.469 -8.914 1 97.94 86 ASP A N 1
ATOM 692 C CA . ASP A 1 86 ? 10.969 -13.914 -10.289 1 97.94 86 ASP A CA 1
ATOM 693 C C . ASP A 1 86 ? 9.844 -13.414 -11.195 1 97.94 86 ASP A C 1
ATOM 695 O O . ASP A 1 86 ? 10 -13.352 -12.414 1 97.94 86 ASP A O 1
ATOM 699 N N . GLY A 1 87 ? 8.758 -13.047 -10.594 1 98.12 87 GLY A N 1
ATOM 700 C CA . GLY A 1 87 ? 7.617 -12.5 -11.305 1 98.12 87 GLY A CA 1
ATOM 701 C C . GLY A 1 87 ? 6.465 -12.133 -10.391 1 98.12 87 GLY A C 1
ATOM 702 O O . GLY A 1 87 ? 6.59 -12.211 -9.164 1 98.12 87 GLY A O 1
ATOM 703 N N . ILE A 1 88 ? 5.367 -11.719 -11.07 1 98.69 88 ILE A N 1
ATOM 704 C CA . ILE A 1 88 ? 4.219 -11.297 -10.273 1 98.69 88 ILE A CA 1
ATOM 705 C C . ILE A 1 88 ? 2.939 -11.891 -10.859 1 98.69 88 ILE A C 1
ATOM 707 O O . ILE A 1 88 ? 2.912 -12.297 -12.023 1 98.69 88 ILE A O 1
ATOM 711 N N . ILE A 1 89 ? 1.969 -11.984 -10 1 98.69 89 ILE A N 1
ATOM 712 C CA . ILE A 1 89 ? 0.604 -12.359 -10.352 1 98.69 89 ILE A CA 1
ATOM 713 C C . ILE A 1 89 ? -0.351 -11.227 -9.992 1 98.69 89 ILE A C 1
ATOM 715 O O . ILE A 1 89 ? -0.212 -10.602 -8.93 1 98.69 89 ILE A O 1
ATOM 719 N N . THR A 1 90 ? -1.299 -10.914 -10.852 1 98.69 90 THR A N 1
ATOM 720 C CA . THR A 1 90 ? -2.316 -9.922 -10.516 1 98.69 90 THR A CA 1
ATOM 721 C C . THR A 1 90 ? -3.533 -10.07 -11.43 1 98.69 90 THR A C 1
ATOM 723 O O . THR A 1 90 ? -3.432 -10.625 -12.523 1 98.69 90 THR A O 1
ATOM 726 N N . THR A 1 91 ? -4.621 -9.586 -10.961 1 97.62 91 THR A N 1
ATOM 727 C CA . THR A 1 91 ? -5.824 -9.531 -11.789 1 97.62 91 THR A CA 1
ATOM 728 C C . THR A 1 91 ? -5.887 -8.227 -12.57 1 97.62 91 THR A C 1
ATOM 730 O O . THR A 1 91 ? -6.699 -8.086 -13.484 1 97.62 91 THR A O 1
ATOM 733 N N . LYS A 1 92 ? -5 -7.332 -12.273 1 97.25 92 LYS A N 1
ATOM 734 C CA . LYS A 1 92 ? -5.066 -5.996 -12.859 1 97.25 92 LYS A CA 1
ATOM 735 C C . LYS A 1 92 ? -4.23 -5.906 -14.133 1 97.25 92 LYS A C 1
ATOM 737 O O . LYS A 1 92 ? -3.002 -6.016 -14.086 1 97.25 92 LYS A O 1
ATOM 742 N N . SER A 1 93 ? -4.914 -5.578 -15.211 1 96.69 93 SER A N 1
ATOM 743 C CA . SER A 1 93 ? -4.258 -5.508 -16.516 1 96.69 93 SER A CA 1
ATOM 744 C C . SER A 1 93 ? -3.234 -4.379 -16.547 1 96.69 93 SER A C 1
ATOM 746 O O . SER A 1 93 ? -2.189 -4.5 -17.188 1 96.69 93 SER A O 1
ATOM 748 N N . SER A 1 94 ? -3.543 -3.295 -15.875 1 97.12 94 SER A N 1
ATOM 749 C CA . SER A 1 94 ? -2.635 -2.152 -15.852 1 97.12 94 SER A CA 1
ATOM 750 C C . SER A 1 94 ? -1.301 -2.518 -15.211 1 97.12 94 SER A C 1
ATOM 752 O O . SER A 1 94 ? -0.246 -2.064 -15.664 1 97.12 94 SER A O 1
ATOM 754 N N . LEU A 1 95 ? -1.33 -3.35 -14.266 1 98.31 95 LEU A N 1
ATOM 755 C CA . LEU A 1 95 ? -0.102 -3.748 -13.586 1 98.31 95 LEU A CA 1
ATOM 756 C C . LEU A 1 95 ? 0.672 -4.766 -14.422 1 98.31 95 LEU A C 1
ATOM 758 O O . LEU A 1 95 ? 1.903 -4.812 -14.367 1 98.31 95 LEU A O 1
ATOM 762 N N . ILE A 1 96 ? -0.055 -5.543 -15.195 1 98.31 96 ILE A N 1
ATOM 763 C CA . ILE A 1 96 ? 0.599 -6.469 -16.109 1 98.31 96 ILE A CA 1
ATOM 764 C C . ILE A 1 96 ? 1.438 -5.684 -17.125 1 98.31 96 ILE A C 1
ATOM 766 O O . ILE A 1 96 ? 2.609 -6 -17.344 1 98.31 96 ILE A O 1
ATOM 770 N N . ARG A 1 97 ? 0.863 -4.711 -17.641 1 97.38 97 ARG A N 1
ATOM 771 C CA . ARG A 1 97 ? 1.558 -3.875 -18.625 1 97.38 97 ARG A CA 1
ATOM 772 C C . ARG A 1 97 ? 2.801 -3.238 -18 1 97.38 97 ARG A C 1
ATOM 774 O O . ARG A 1 97 ? 3.877 -3.262 -18.609 1 97.38 97 ARG A O 1
ATOM 781 N N . ALA A 1 98 ? 2.615 -2.688 -16.844 1 97.88 98 ALA A N 1
ATOM 782 C CA . ALA A 1 98 ? 3.734 -2.055 -16.156 1 97.88 98 ALA A CA 1
ATOM 783 C C . ALA A 1 98 ? 4.84 -3.066 -15.859 1 97.88 98 ALA A C 1
ATOM 785 O O . ALA A 1 98 ? 6.023 -2.768 -16.016 1 97.88 98 ALA A O 1
ATOM 786 N N . ALA A 1 99 ? 4.477 -4.23 -15.398 1 97.81 99 ALA A N 1
ATOM 787 C CA . ALA A 1 99 ? 5.438 -5.285 -15.086 1 97.81 99 ALA A CA 1
ATOM 788 C C . ALA A 1 99 ? 6.246 -5.676 -16.312 1 97.81 99 ALA A C 1
ATOM 790 O O . ALA A 1 99 ? 7.469 -5.816 -16.25 1 97.81 99 ALA A O 1
ATOM 791 N N . LYS A 1 100 ? 5.582 -5.82 -17.375 1 96.19 100 LYS A N 1
ATOM 792 C CA . LYS A 1 100 ? 6.242 -6.168 -18.625 1 96.19 100 LYS A CA 1
ATOM 793 C C . LYS A 1 100 ? 7.242 -5.09 -19.047 1 96.19 100 LYS A C 1
ATOM 795 O O . LYS A 1 100 ? 8.352 -5.398 -19.484 1 96.19 100 LYS A O 1
ATOM 800 N N . GLU A 1 101 ? 6.859 -3.906 -18.875 1 96.44 101 GLU A N 1
ATOM 801 C CA . GLU A 1 101 ? 7.73 -2.785 -19.203 1 96.44 101 GLU A CA 1
ATOM 802 C C . GLU A 1 101 ? 8.984 -2.785 -18.344 1 96.44 101 GLU A C 1
ATOM 804 O O . GLU A 1 101 ? 10.047 -2.338 -18.781 1 96.44 101 GLU A O 1
ATOM 809 N N . MET A 1 102 ? 8.867 -3.332 -17.219 1 96.31 102 MET A N 1
ATOM 810 C CA . MET A 1 102 ? 9.992 -3.385 -16.281 1 96.31 102 MET A CA 1
ATOM 811 C C . MET A 1 102 ? 10.812 -4.652 -16.484 1 96.31 102 MET A C 1
ATOM 813 O O . MET A 1 102 ? 11.82 -4.859 -15.812 1 96.31 102 MET A O 1
ATOM 817 N N . GLY A 1 103 ? 10.359 -5.551 -17.344 1 95.38 103 GLY A N 1
ATOM 818 C CA . GLY A 1 103 ? 11.055 -6.805 -17.594 1 95.38 103 GLY A CA 1
ATOM 819 C C . GLY A 1 103 ? 10.727 -7.883 -16.578 1 95.38 103 GLY A C 1
ATOM 820 O O . GLY A 1 103 ? 11.43 -8.891 -16.484 1 95.38 103 GLY A O 1
ATOM 821 N N . LEU A 1 104 ? 9.75 -7.66 -15.844 1 96.5 104 LEU A N 1
ATOM 822 C CA . LEU A 1 104 ? 9.312 -8.617 -14.836 1 96.5 104 LEU A CA 1
ATOM 823 C C . LEU A 1 104 ? 8.305 -9.602 -15.422 1 96.5 104 LEU A C 1
ATOM 825 O O . LEU A 1 104 ? 7.371 -9.203 -16.125 1 96.5 104 LEU A O 1
ATOM 829 N N . PHE A 1 105 ? 8.539 -10.922 -15.172 1 97.88 105 PHE A N 1
ATOM 830 C CA . PHE A 1 105 ? 7.602 -11.938 -15.641 1 97.88 105 PHE A CA 1
ATOM 831 C C . PHE A 1 105 ? 6.223 -11.727 -15.039 1 97.88 105 PHE A C 1
ATOM 833 O O . PHE A 1 105 ? 6.086 -11.602 -13.82 1 97.88 105 PHE A O 1
ATOM 840 N N . SER A 1 106 ? 5.195 -11.641 -15.844 1 98.12 106 SER A N 1
ATOM 841 C CA . SER A 1 106 ? 3.869 -11.273 -15.359 1 98.12 106 SER A CA 1
ATOM 842 C C . SER A 1 106 ? 2.84 -12.352 -15.688 1 98.12 106 SER A C 1
ATOM 844 O O . SER A 1 106 ? 2.719 -12.773 -16.844 1 98.12 106 SER A O 1
ATOM 846 N N . ILE A 1 107 ? 2.129 -12.766 -14.68 1 98.5 107 ILE A N 1
ATOM 847 C CA . ILE A 1 107 ? 1.035 -13.719 -14.82 1 98.5 107 ILE A CA 1
ATOM 848 C C . ILE A 1 107 ? -0.296 -13.023 -14.539 1 98.5 107 ILE A C 1
ATOM 850 O O . ILE A 1 107 ? -0.504 -12.484 -13.453 1 98.5 107 ILE A O 1
ATOM 854 N N . GLN A 1 108 ? -1.146 -13.016 -15.508 1 98.5 108 GLN A N 1
ATOM 855 C CA . GLN A 1 108 ? -2.471 -12.43 -15.312 1 98.5 108 GLN A CA 1
ATOM 856 C C . GLN A 1 108 ? -3.465 -13.477 -14.82 1 98.5 108 GLN A C 1
ATOM 858 O O . GLN A 1 108 ? -3.719 -14.469 -15.508 1 98.5 108 GLN A O 1
ATOM 863 N N . ARG A 1 109 ? -3.955 -13.25 -13.672 1 98.44 109 ARG A N 1
ATOM 864 C CA . ARG A 1 109 ? -4.98 -14.148 -13.141 1 98.44 109 ARG A CA 1
ATOM 865 C C . ARG A 1 109 ? -6.363 -13.758 -13.656 1 98.44 109 ARG A C 1
ATOM 867 O O . ARG A 1 109 ? -6.754 -12.594 -13.586 1 98.44 109 ARG A O 1
ATOM 874 N N . LEU A 1 110 ? -7.07 -14.789 -14.109 1 97.62 110 LEU A N 1
ATOM 875 C CA . LEU A 1 110 ? -8.406 -14.562 -14.656 1 97.62 110 LEU A CA 1
ATOM 876 C C . LEU A 1 110 ? -9.43 -15.469 -13.977 1 97.62 110 LEU A C 1
ATOM 878 O O . LEU A 1 110 ? -9.234 -16.688 -13.898 1 97.62 110 LEU A O 1
ATOM 882 N N . PHE A 1 111 ? -10.5 -14.82 -13.523 1 97.25 111 PHE A N 1
ATOM 883 C CA . PHE A 1 111 ? -11.609 -15.578 -12.961 1 97.25 111 PHE A CA 1
ATOM 884 C C . PHE A 1 111 ? -12.672 -15.844 -14.023 1 97.25 111 PHE A C 1
ATOM 886 O O . PHE A 1 111 ? -13.18 -14.914 -14.641 1 97.25 111 PHE A O 1
ATOM 893 N N . MET A 1 112 ? -12.906 -17.078 -14.188 1 95.25 112 MET A N 1
ATOM 894 C CA . MET A 1 112 ? -13.945 -17.453 -15.141 1 95.25 112 MET A CA 1
ATOM 895 C C . MET A 1 112 ? -15.266 -17.734 -14.422 1 95.25 112 MET A C 1
ATOM 897 O O . MET A 1 112 ? -15.43 -18.797 -13.812 1 95.25 112 MET A O 1
ATOM 901 N N . LEU A 1 113 ? -16.094 -16.844 -14.492 1 92.06 113 LEU A N 1
ATOM 902 C CA . LEU A 1 113 ? -17.344 -16.922 -13.742 1 92.06 113 LEU A CA 1
ATOM 903 C C . LEU A 1 113 ? -18.516 -17.234 -14.672 1 92.06 113 LEU A C 1
ATOM 905 O O . LEU A 1 113 ? -19.438 -17.984 -14.297 1 92.06 113 LEU A O 1
ATOM 909 N N . ASP A 1 114 ? -18.484 -16.641 -15.922 1 93.38 114 ASP A N 1
ATOM 910 C CA . ASP A 1 114 ? -19.547 -16.781 -16.906 1 93.38 114 ASP A CA 1
ATOM 911 C C . ASP A 1 114 ? -19.031 -16.547 -18.328 1 93.38 114 ASP A C 1
ATOM 913 O O . ASP A 1 114 ? -17.812 -16.438 -18.531 1 93.38 114 ASP A O 1
ATOM 917 N N . ALA A 1 115 ? -19.906 -16.516 -19.188 1 93.38 115 ALA A N 1
ATOM 918 C CA . ALA A 1 115 ? -19.516 -16.359 -20.578 1 93.38 115 ALA A CA 1
ATOM 919 C C . ALA A 1 115 ? -18.875 -15 -20.828 1 93.38 115 ALA A C 1
ATOM 921 O O . ALA A 1 115 ? -17.938 -14.875 -21.609 1 93.38 115 ALA A O 1
ATOM 922 N N . LEU A 1 116 ? -19.391 -14.016 -20.156 1 94.69 116 LEU A N 1
ATOM 923 C CA . LEU A 1 116 ? -18.859 -12.664 -20.312 1 94.69 116 LEU A CA 1
ATOM 924 C C . LEU A 1 116 ? -17.422 -12.57 -19.797 1 94.69 116 LEU A C 1
ATOM 926 O O . LEU A 1 116 ? -16.578 -11.93 -20.422 1 94.69 116 LEU A O 1
ATOM 930 N N . SER A 1 117 ? -17.203 -13.188 -18.688 1 95.38 117 SER A N 1
ATOM 931 C CA . SER A 1 117 ? -15.852 -13.188 -18.141 1 95.38 117 SER A CA 1
ATOM 932 C C . SER A 1 117 ? -14.875 -13.906 -19.062 1 95.38 117 SER A C 1
ATOM 934 O O . SER A 1 117 ? -13.711 -13.523 -19.172 1 95.38 117 SER A O 1
ATOM 936 N N . LEU A 1 118 ? -15.344 -14.93 -19.672 1 96.5 118 LEU A N 1
ATOM 937 C CA . LEU A 1 118 ? -14.523 -15.656 -20.625 1 96.5 118 LEU A CA 1
ATOM 938 C C . LEU A 1 118 ? -14.156 -14.773 -21.812 1 96.5 118 LEU A C 1
ATOM 940 O O . LEU A 1 118 ? -12.977 -14.664 -22.172 1 96.5 118 LEU A O 1
ATOM 944 N N . GLU A 1 119 ? -15.094 -14.141 -22.359 1 96.75 119 GLU A N 1
ATOM 945 C CA . GLU A 1 119 ? -14.875 -13.266 -23.516 1 96.75 119 GLU A CA 1
ATOM 946 C C . GLU A 1 119 ? -13.938 -12.109 -23.156 1 96.75 119 GLU A C 1
ATOM 948 O O . GLU A 1 119 ? -13 -11.82 -23.891 1 96.75 119 GLU A O 1
ATOM 953 N N . SER A 1 120 ? -14.242 -11.5 -22.062 1 96.56 120 SER A N 1
ATOM 954 C CA . SER A 1 120 ? -13.406 -10.375 -21.641 1 96.56 120 SER A CA 1
ATOM 955 C C . SER A 1 120 ? -12 -10.836 -21.281 1 96.56 120 SER A C 1
ATOM 957 O O . SER A 1 120 ? -11.031 -10.109 -21.5 1 96.56 120 SER A O 1
ATOM 959 N N . GLY A 1 121 ? -11.953 -11.992 -20.672 1 96.69 121 GLY A N 1
ATOM 960 C CA . GLY A 1 121 ? -10.648 -12.555 -20.391 1 96.69 121 GLY A CA 1
ATOM 961 C C . GLY A 1 121 ? -9.797 -12.773 -21.625 1 96.69 121 GLY A C 1
ATOM 962 O O . GLY A 1 121 ? -8.633 -12.367 -21.672 1 96.69 121 GLY A O 1
ATOM 963 N N . ILE A 1 122 ? -10.391 -13.367 -22.625 1 97.19 122 ILE A N 1
ATOM 964 C CA . ILE A 1 122 ? -9.703 -13.625 -23.891 1 97.19 122 ILE A CA 1
ATOM 965 C C . ILE A 1 122 ? -9.266 -12.305 -24.516 1 97.19 122 ILE A C 1
ATOM 967 O O . ILE A 1 122 ? -8.125 -12.172 -24.969 1 97.19 122 ILE A O 1
ATOM 971 N N . SER A 1 123 ? -10.18 -11.383 -24.484 1 97.38 123 SER A N 1
ATOM 972 C CA . SER A 1 123 ? -9.875 -10.062 -25.016 1 97.38 123 SER A CA 1
ATOM 973 C C . SER A 1 123 ? -8.711 -9.414 -24.266 1 97.38 123 SER A C 1
ATOM 975 O O . SER A 1 123 ? -7.82 -8.828 -24.891 1 97.38 123 SER A O 1
ATOM 977 N N . SER A 1 124 ? -8.742 -9.547 -23 1 96.69 124 SER A N 1
ATOM 978 C CA . SER A 1 124 ? -7.68 -8.992 -22.172 1 96.69 124 SER A CA 1
ATOM 979 C C . SER A 1 124 ? -6.332 -9.625 -22.5 1 96.69 124 SER A C 1
ATOM 981 O O . SER A 1 124 ? -5.332 -8.914 -22.641 1 96.69 124 SER A O 1
ATOM 983 N N . ILE A 1 125 ? -6.285 -10.875 -22.656 1 97.12 125 ILE A N 1
ATOM 984 C CA . ILE A 1 125 ? -5.062 -11.609 -22.969 1 97.12 125 ILE A CA 1
ATOM 985 C C . ILE A 1 125 ? -4.504 -11.125 -24.312 1 97.12 125 ILE A C 1
ATOM 987 O O . ILE A 1 125 ? -3.303 -10.875 -24.438 1 97.12 125 ILE A O 1
ATOM 991 N N . LYS A 1 126 ? -5.367 -10.984 -25.266 1 96.75 126 LYS A N 1
ATOM 992 C CA . LYS A 1 126 ? -4.957 -10.594 -26.609 1 96.75 126 LYS A CA 1
ATOM 993 C C . LYS A 1 126 ? -4.41 -9.172 -26.625 1 96.75 126 LYS A C 1
ATOM 995 O O . LYS A 1 126 ? -3.488 -8.867 -27.391 1 96.75 126 LYS A O 1
ATOM 1000 N N . THR A 1 127 ? -4.953 -8.352 -25.781 1 96.06 127 THR A N 1
ATOM 1001 C CA . THR A 1 127 ? -4.59 -6.938 -25.781 1 96.06 127 THR A CA 1
ATOM 1002 C C . THR A 1 127 ? -3.334 -6.707 -24.938 1 96.06 127 THR A C 1
ATOM 1004 O O . THR A 1 127 ? -2.412 -6.016 -25.375 1 96.06 127 THR A O 1
ATOM 1007 N N . ILE A 1 128 ? -3.252 -7.324 -23.812 1 96.12 128 ILE A N 1
ATOM 1008 C CA . ILE A 1 128 ? -2.193 -7.047 -22.859 1 96.12 128 ILE A CA 1
ATOM 1009 C C . ILE A 1 128 ? -1.012 -7.984 -23.109 1 96.12 128 ILE A C 1
ATOM 1011 O O . ILE A 1 128 ? 0.138 -7.625 -22.844 1 96.12 128 ILE A O 1
ATOM 1015 N N . ARG A 1 129 ? -1.254 -9.211 -23.5 1 96.12 129 ARG A N 1
ATOM 1016 C CA . ARG A 1 129 ? -0.282 -10.25 -23.812 1 96.12 129 ARG A CA 1
ATOM 1017 C C . ARG A 1 129 ? 0.643 -10.508 -22.625 1 96.12 129 ARG A C 1
ATOM 1019 O O . ARG A 1 129 ? 1.858 -10.328 -22.734 1 96.12 129 ARG A O 1
ATOM 1026 N N . PRO A 1 130 ? 0.075 -10.867 -21.516 1 97.81 130 PRO A N 1
ATOM 1027 C CA . PRO A 1 130 ? 0.915 -11.242 -20.375 1 97.81 130 PRO A CA 1
ATOM 1028 C C . PRO A 1 130 ? 1.873 -12.383 -20.703 1 97.81 130 PRO A C 1
ATOM 1030 O O . PRO A 1 130 ? 1.746 -13.023 -21.75 1 97.81 130 PRO A O 1
ATOM 1033 N N . ASP A 1 131 ? 2.898 -12.633 -19.875 1 97.5 131 ASP A N 1
ATOM 1034 C CA . ASP A 1 131 ? 3.83 -13.734 -20.109 1 97.5 131 ASP A CA 1
ATOM 1035 C C . ASP A 1 131 ? 3.148 -15.086 -19.906 1 97.5 131 ASP A C 1
ATOM 1037 O O . ASP A 1 131 ? 3.516 -16.078 -20.547 1 97.5 131 ASP A O 1
ATOM 1041 N N . ALA A 1 132 ? 2.188 -15.148 -19.016 1 97.62 132 ALA A N 1
ATOM 1042 C CA . ALA A 1 132 ? 1.339 -16.312 -18.766 1 97.62 132 ALA A CA 1
ATOM 1043 C C . ALA A 1 132 ? -0.001 -15.891 -18.172 1 97.62 132 ALA A C 1
ATOM 1045 O O . ALA A 1 132 ? -0.167 -14.75 -17.734 1 97.62 132 ALA A O 1
ATOM 1046 N N . VAL A 1 133 ? -0.975 -16.828 -18.203 1 97.94 133 VAL A N 1
ATOM 1047 C CA . VAL A 1 133 ? -2.271 -16.578 -17.578 1 97.94 133 VAL A CA 1
ATOM 1048 C C . VAL A 1 133 ? -2.623 -17.703 -16.625 1 97.94 133 VAL A C 1
ATOM 1050 O O . VAL A 1 133 ? -2.26 -18.859 -16.859 1 97.94 133 VAL A O 1
ATOM 1053 N N . GLU A 1 134 ? -3.186 -17.344 -15.57 1 98.25 134 GLU A N 1
ATOM 1054 C CA . GLU A 1 134 ? -3.76 -18.312 -14.641 1 98.25 134 GLU A CA 1
ATOM 1055 C C . GLU A 1 134 ? -5.285 -18.25 -14.656 1 98.25 134 GLU A C 1
ATOM 1057 O O . GLU A 1 134 ? -5.871 -17.188 -14.43 1 98.25 134 GLU A O 1
ATOM 1062 N N . ILE A 1 135 ? -5.883 -19.391 -14.852 1 97.62 135 ILE A N 1
ATOM 1063 C CA . ILE A 1 135 ? -7.336 -19.453 -14.969 1 97.62 135 ILE A CA 1
ATOM 1064 C C . ILE A 1 135 ? -7.926 -20.078 -13.703 1 97.62 135 ILE A C 1
ATOM 1066 O O . ILE A 1 135 ? -7.5 -21.141 -13.266 1 97.62 135 ILE A O 1
ATOM 1070 N N . LEU A 1 136 ? -8.836 -19.391 -13.148 1 97.19 136 LEU A N 1
ATOM 1071 C CA . LEU A 1 136 ? -9.594 -19.891 -12.008 1 97.19 136 LEU A CA 1
ATOM 1072 C C . LEU A 1 136 ? -11.094 -19.859 -12.305 1 97.19 136 LEU A C 1
ATOM 1074 O O . LEU A 1 136 ? -11.602 -18.875 -12.836 1 97.19 136 LEU A O 1
ATOM 1078 N N . PRO A 1 137 ? -11.922 -20.828 -11.93 1 96.62 137 PRO A N 1
ATOM 1079 C CA . PRO A 1 137 ? -11.406 -22.078 -11.359 1 96.62 137 PRO A CA 1
ATOM 1080 C C . PRO A 1 137 ? -10.758 -22.984 -12.406 1 96.62 137 PRO A C 1
ATOM 1082 O O . PRO A 1 137 ? -11.094 -22.906 -13.594 1 96.62 137 PRO A O 1
ATOM 1085 N N . GLY A 1 138 ? -9.797 -23.781 -11.984 1 94.12 138 GLY A N 1
ATOM 1086 C CA . GLY A 1 138 ? -9 -24.594 -12.891 1 94.12 138 GLY A CA 1
ATOM 1087 C C . GLY A 1 138 ? -9.656 -25.906 -13.25 1 94.12 138 GLY A C 1
ATOM 1088 O O . GLY A 1 138 ? -9.172 -26.641 -14.125 1 94.12 138 GLY A O 1
ATOM 1089 N N . ILE A 1 139 ? -10.812 -26.188 -12.664 1 92.31 139 ILE A N 1
ATOM 1090 C CA . ILE A 1 139 ? -11.469 -27.484 -12.867 1 92.31 139 ILE A CA 1
ATOM 1091 C C . ILE A 1 139 ? -12.445 -27.375 -14.039 1 92.31 139 ILE A C 1
ATOM 1093 O O . ILE A 1 139 ? -13.531 -27.953 -14 1 92.31 139 ILE A O 1
ATOM 1097 N N . MET A 1 140 ? -12.117 -26.547 -14.922 1 93.06 140 MET A N 1
ATOM 1098 C CA . MET A 1 140 ? -12.938 -26.359 -16.125 1 93.06 140 MET A CA 1
ATOM 1099 C C . MET A 1 140 ? -12.125 -26.641 -17.375 1 93.06 140 MET A C 1
ATOM 1101 O O . MET A 1 140 ? -11.805 -25.703 -18.125 1 93.06 140 MET A O 1
ATOM 1105 N N . PRO A 1 141 ? -11.945 -27.891 -17.75 1 93.56 141 PRO A N 1
ATOM 1106 C CA . PRO A 1 141 ? -11.094 -28.234 -18.891 1 93.56 141 PRO A CA 1
ATOM 1107 C C . PRO A 1 141 ? -11.633 -27.672 -20.203 1 93.56 141 PRO A C 1
ATOM 1109 O O . PRO A 1 141 ? -10.852 -27.312 -21.094 1 93.56 141 PRO A O 1
ATOM 1112 N N . ARG A 1 142 ? -12.852 -27.641 -20.312 1 94.69 142 ARG A N 1
ATOM 1113 C CA . ARG A 1 142 ? -13.438 -27.094 -21.531 1 94.69 142 ARG A CA 1
ATOM 1114 C C . ARG A 1 142 ? -13.062 -25.625 -21.719 1 94.69 142 ARG A C 1
ATOM 1116 O O . ARG A 1 142 ? -12.727 -25.219 -22.828 1 94.69 142 ARG A O 1
ATOM 1123 N N . VAL A 1 143 ? -13.164 -24.891 -20.656 1 95.38 143 VAL A N 1
ATOM 1124 C CA . VAL A 1 143 ? -12.82 -23.469 -20.688 1 95.38 143 VAL A CA 1
ATOM 1125 C C . VAL A 1 143 ? -11.336 -23.297 -21 1 95.38 143 VAL A C 1
ATOM 1127 O O . VAL A 1 143 ? -10.953 -22.469 -21.812 1 95.38 143 VAL A O 1
ATOM 1130 N N . THR A 1 144 ? -10.523 -24.078 -20.344 1 96.06 144 THR A N 1
ATOM 1131 C CA . THR A 1 144 ? -9.086 -24.062 -20.578 1 96.06 144 THR A CA 1
ATOM 1132 C C . THR A 1 144 ? -8.781 -24.344 -22.047 1 96.06 144 THR A C 1
ATOM 1134 O O . THR A 1 144 ? -7.945 -23.672 -22.656 1 96.06 144 THR A O 1
ATOM 1137 N N . LYS A 1 145 ? -9.461 -25.281 -22.594 1 95.94 145 LYS A N 1
ATOM 1138 C CA . LYS A 1 145 ? -9.266 -25.641 -23.984 1 95.94 145 LYS A CA 1
ATOM 1139 C C . LYS A 1 145 ? -9.648 -24.484 -24.922 1 95.94 145 LYS A C 1
ATOM 1141 O O . LYS A 1 145 ? -8.93 -24.188 -25.875 1 95.94 145 LYS A O 1
ATOM 1146 N N . ILE A 1 146 ? -10.773 -23.891 -24.625 1 96.25 146 ILE A N 1
ATOM 1147 C CA . ILE A 1 146 ? -11.227 -22.75 -25.422 1 96.25 146 ILE A CA 1
ATOM 1148 C C . ILE A 1 146 ? -10.172 -21.656 -25.406 1 96.25 146 ILE A C 1
ATOM 1150 O O . ILE A 1 146 ? -9.789 -21.141 -26.469 1 96.25 146 ILE A O 1
ATOM 1154 N N . ILE A 1 147 ? -9.648 -21.312 -24.219 1 96.44 147 ILE A N 1
ATOM 1155 C CA . ILE A 1 147 ? -8.664 -20.25 -24.094 1 96.44 147 ILE A CA 1
ATOM 1156 C C . ILE A 1 147 ? -7.371 -20.641 -24.812 1 96.44 147 ILE A C 1
ATOM 1158 O O . ILE A 1 147 ? -6.785 -19.828 -25.531 1 96.44 147 ILE A O 1
ATOM 1162 N N . SER A 1 148 ? -6.961 -21.859 -24.609 1 94.94 148 SER A N 1
ATOM 1163 C CA . SER A 1 148 ? -5.723 -22.344 -25.203 1 94.94 148 SER A CA 1
ATOM 1164 C C . SER A 1 148 ? -5.77 -22.25 -26.734 1 94.94 148 SER A C 1
ATOM 1166 O O . SER A 1 148 ? -4.742 -22.031 -27.375 1 94.94 148 SER A O 1
ATOM 1168 N N . THR A 1 149 ? -6.883 -22.453 -27.266 1 94.88 149 THR A N 1
ATOM 1169 C CA . THR A 1 149 ? -7.039 -22.422 -28.719 1 94.88 149 THR A CA 1
ATOM 1170 C C . THR A 1 149 ? -7.102 -20.984 -29.234 1 94.88 149 THR A C 1
ATOM 1172 O O . THR A 1 149 ? -6.691 -20.703 -30.359 1 94.88 149 THR A O 1
ATOM 1175 N N . GLU A 1 150 ? -7.598 -20.109 -28.438 1 95 150 GLU A N 1
ATOM 1176 C CA . GLU A 1 150 ? -7.836 -18.734 -28.859 1 95 150 GLU A CA 1
ATOM 1177 C C . GLU A 1 150 ? -6.586 -17.875 -28.688 1 95 150 GLU A C 1
ATOM 1179 O O . GLU A 1 150 ? -6.406 -16.875 -29.375 1 95 150 GLU A O 1
ATOM 1184 N N . VAL A 1 151 ? -5.816 -18.266 -27.688 1 93.62 151 VAL A N 1
ATOM 1185 C CA . VAL A 1 151 ? -4.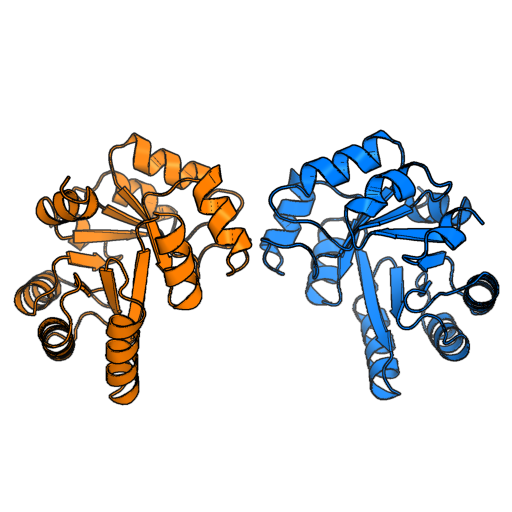668 -17.406 -27.391 1 93.62 151 VAL A CA 1
ATOM 1186 C C . VAL A 1 151 ? -3.391 -18.234 -27.406 1 93.62 151 VAL A C 1
ATOM 1188 O O . VAL A 1 151 ? -3.428 -19.438 -27.141 1 93.62 151 VAL A O 1
ATOM 1191 N N . ASN A 1 152 ? -2.24 -17.703 -27.75 1 92.38 152 ASN A N 1
ATOM 1192 C CA . ASN A 1 152 ? -0.939 -18.359 -27.781 1 92.38 152 ASN A CA 1
ATOM 1193 C C . ASN A 1 152 ? -0.08 -17.953 -26.578 1 92.38 152 ASN A C 1
ATOM 1195 O O . ASN A 1 152 ? 1.044 -17.484 -26.75 1 92.38 152 ASN A O 1
ATOM 1199 N N . ILE A 1 153 ? -0.637 -18.016 -25.391 1 95.31 153 ILE A N 1
ATOM 1200 C CA . ILE A 1 153 ? 0.029 -17.672 -24.125 1 95.31 153 ILE A CA 1
ATOM 1201 C C . ILE A 1 153 ? -0.042 -18.859 -23.172 1 95.31 153 ILE A C 1
ATOM 1203 O O . ILE A 1 153 ? -1.064 -19.547 -23.109 1 95.31 153 ILE A O 1
ATOM 1207 N N . PRO A 1 154 ? 1.081 -19.125 -22.5 1 96.62 154 PRO A N 1
ATOM 1208 C CA . PRO A 1 154 ? 1.056 -20.234 -21.547 1 96.62 154 PRO A CA 1
ATOM 1209 C C . PRO A 1 154 ? -0.077 -20.094 -20.531 1 96.62 154 PRO A C 1
ATOM 1211 O O . PRO A 1 154 ? -0.332 -19 -20.016 1 96.62 154 PRO A O 1
ATOM 1214 N N . ILE A 1 155 ? -0.688 -21.266 -20.266 1 97.5 155 ILE A N 1
ATOM 1215 C CA . ILE A 1 155 ? -1.846 -21.281 -19.391 1 97.5 155 ILE A CA 1
ATOM 1216 C C . ILE A 1 155 ? -1.533 -22.109 -18.141 1 97.5 155 ILE A C 1
ATOM 1218 O O . ILE A 1 155 ? -1.004 -23.219 -18.234 1 97.5 155 ILE A O 1
ATOM 1222 N N . ILE A 1 156 ? -1.788 -21.531 -17.062 1 98.12 156 ILE A N 1
ATOM 1223 C CA . ILE A 1 156 ? -1.767 -22.203 -15.766 1 98.12 156 ILE A CA 1
ATOM 1224 C C . ILE A 1 156 ? -3.182 -22.281 -15.203 1 98.12 156 ILE A C 1
ATOM 1226 O O . ILE A 1 156 ? -3.955 -21.328 -15.312 1 98.12 156 ILE A O 1
ATOM 1230 N N . THR A 1 157 ? -3.514 -23.406 -14.703 1 97.88 157 THR A N 1
ATOM 1231 C CA . THR A 1 157 ? -4.824 -23.516 -14.07 1 97.88 157 THR A CA 1
ATOM 1232 C C . THR A 1 157 ? -4.684 -23.625 -12.555 1 97.88 157 THR A C 1
ATOM 1234 O O . THR A 1 157 ? -3.727 -24.219 -12.055 1 97.88 157 THR A O 1
ATOM 1237 N N . GLY A 1 158 ? -5.523 -22.984 -11.852 1 97.12 158 GLY A N 1
ATOM 1238 C CA . GLY A 1 158 ? -5.539 -23.031 -10.398 1 97.12 158 GLY A CA 1
ATOM 1239 C C . GLY A 1 158 ? -6.93 -22.922 -9.805 1 97.12 158 GLY A C 1
ATOM 1240 O O . GLY A 1 158 ? -7.902 -22.688 -10.531 1 97.12 158 GLY A O 1
ATOM 1241 N N . GLY A 1 159 ? -6.992 -23.141 -8.562 1 96.06 159 GLY A N 1
ATOM 1242 C CA . GLY A 1 159 ? -8.266 -23.031 -7.871 1 96.06 159 GLY A CA 1
ATOM 1243 C C . GLY A 1 159 ? -9.078 -24.312 -7.914 1 96.06 159 GLY A C 1
ATOM 1244 O O . GLY A 1 159 ? -9.43 -24.797 -8.992 1 96.06 159 GLY A O 1
ATOM 1245 N N . LEU A 1 160 ? -9.352 -24.812 -6.844 1 94.25 160 LEU A N 1
ATOM 1246 C CA . LEU A 1 160 ? -10.242 -25.938 -6.637 1 94.25 160 LEU A CA 1
ATOM 1247 C C . LEU A 1 160 ? -9.633 -27.219 -7.191 1 94.25 160 LEU A C 1
ATOM 1249 O O . LEU A 1 160 ? -10.352 -28.172 -7.508 1 94.25 160 LEU A O 1
ATOM 1253 N N . ILE A 1 161 ? -8.359 -27.219 -7.383 1 94.19 161 ILE A N 1
ATOM 1254 C CA . ILE A 1 161 ? -7.66 -28.453 -7.762 1 94.19 161 ILE A CA 1
ATOM 1255 C C . ILE A 1 161 ? -7.559 -29.375 -6.559 1 94.19 161 ILE A C 1
ATOM 1257 O O . ILE A 1 161 ? -6.938 -29.047 -5.551 1 94.19 161 ILE A O 1
ATOM 1261 N N . SER A 1 162 ? -8.148 -30.516 -6.641 1 89.75 162 SER A N 1
ATOM 1262 C CA . SER A 1 162 ? -8.297 -31.312 -5.43 1 89.75 162 SER A CA 1
ATOM 1263 C C . SER A 1 162 ? -7.547 -32.625 -5.539 1 89.75 162 SER A C 1
ATOM 1265 O O . SER A 1 162 ? -7.203 -33.25 -4.527 1 89.75 162 SER A O 1
ATOM 1267 N N . ASP A 1 163 ? -7.34 -33.125 -6.758 1 92.06 163 ASP A N 1
ATOM 1268 C CA . ASP A 1 163 ? -6.691 -34.406 -6.887 1 92.06 163 ASP A CA 1
ATOM 1269 C C . ASP A 1 163 ? -5.91 -34.531 -8.195 1 92.06 163 ASP A C 1
ATOM 1271 O O . ASP A 1 163 ? -5.863 -33.562 -8.969 1 92.06 163 ASP A O 1
ATOM 1275 N N . LYS A 1 164 ? -5.355 -35.688 -8.391 1 91.81 164 LYS A N 1
ATOM 1276 C CA . LYS A 1 164 ? -4.492 -35.938 -9.539 1 91.81 164 LYS A CA 1
ATOM 1277 C C . LYS A 1 164 ? -5.281 -35.844 -10.844 1 91.81 164 LYS A C 1
ATOM 1279 O O . LYS A 1 164 ? -4.762 -35.406 -11.875 1 91.81 164 LYS A O 1
ATOM 1284 N N . GLU A 1 165 ? -6.465 -36.281 -10.82 1 94.69 165 GLU A N 1
ATOM 1285 C CA . GLU A 1 165 ? -7.309 -36.25 -12.008 1 94.69 165 GLU A CA 1
ATOM 1286 C C . GLU A 1 165 ? -7.5 -34.812 -12.516 1 94.69 165 GLU A C 1
ATOM 1288 O O . GLU A 1 165 ? -7.508 -34.594 -13.727 1 94.69 165 GLU A O 1
ATOM 1293 N N . ASP A 1 166 ? -7.691 -33.969 -11.578 1 95.12 166 ASP A N 1
ATOM 1294 C CA . ASP A 1 166 ? -7.824 -32.562 -11.945 1 95.12 166 ASP A CA 1
ATOM 1295 C C . ASP A 1 166 ? -6.574 -32.062 -12.656 1 95.12 166 ASP A C 1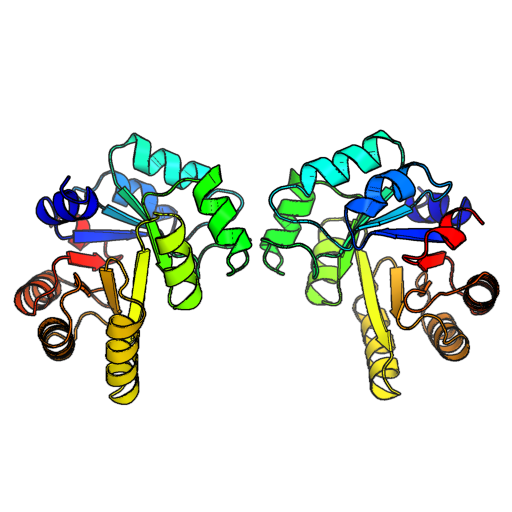
ATOM 1297 O O . ASP A 1 166 ? -6.668 -31.328 -13.648 1 95.12 166 ASP A O 1
ATOM 1301 N N . VAL A 1 167 ? -5.398 -32.469 -12.18 1 95.19 167 VAL A N 1
ATOM 1302 C CA . VAL A 1 167 ? -4.117 -32.062 -12.75 1 95.19 167 VAL A CA 1
ATOM 1303 C C . VAL A 1 167 ? -4.004 -32.562 -14.18 1 95.19 167 VAL A C 1
ATOM 1305 O O . VAL A 1 167 ? -3.707 -31.797 -15.102 1 95.19 167 VAL A O 1
ATOM 1308 N N . ILE A 1 168 ? -4.297 -33.781 -14.375 1 95.62 168 ILE A N 1
ATOM 1309 C CA . ILE A 1 168 ? -4.184 -34.438 -15.68 1 95.62 168 ILE A CA 1
ATOM 1310 C C . ILE A 1 168 ? -5.148 -33.781 -16.672 1 95.62 168 ILE A C 1
ATOM 1312 O O . ILE A 1 168 ? -4.777 -33.5 -17.797 1 95.62 168 ILE A O 1
ATOM 1316 N N . ALA A 1 169 ? -6.355 -33.562 -16.188 1 96.19 169 ALA A N 1
ATOM 1317 C CA . ALA A 1 169 ? -7.371 -32.938 -17.047 1 96.19 169 ALA A CA 1
ATOM 1318 C C . ALA A 1 169 ? -6.941 -31.547 -17.516 1 96.19 169 ALA A C 1
ATOM 1320 O O . ALA A 1 169 ? -7.172 -31.172 -18.656 1 96.19 169 ALA A O 1
ATOM 1321 N N . SER A 1 170 ? -6.324 -30.828 -16.594 1 95.81 170 SER A N 1
ATOM 1322 C CA . SER A 1 170 ? -5.863 -29.469 -16.906 1 95.81 170 SER A CA 1
ATOM 1323 C C . SER A 1 170 ? -4.77 -29.5 -17.969 1 95.81 170 SER A C 1
ATOM 1325 O O . SER A 1 170 ? -4.816 -28.75 -18.938 1 95.81 170 SER A O 1
ATOM 1327 N N . ILE A 1 171 ? -3.818 -30.406 -17.797 1 95.5 171 ILE A N 1
ATOM 1328 C CA . ILE A 1 171 ? -2.691 -30.531 -18.719 1 95.5 171 ILE A CA 1
ATOM 1329 C C . ILE A 1 171 ? -3.186 -30.984 -20.078 1 95.5 171 ILE A C 1
ATOM 1331 O O . ILE A 1 171 ? -2.785 -30.422 -21.109 1 95.5 171 ILE A O 1
ATOM 1335 N N . LYS A 1 172 ? -4.059 -31.875 -20.109 1 96.31 172 LYS A N 1
ATOM 1336 C CA . LYS A 1 172 ? -4.621 -32.375 -21.359 1 96.31 172 LYS A CA 1
ATOM 1337 C C . LYS A 1 172 ? -5.398 -31.281 -22.094 1 96.31 172 LYS A C 1
ATOM 1339 O O . LYS A 1 172 ? -5.473 -31.297 -23.328 1 96.31 172 LYS A O 1
ATOM 1344 N N . ALA A 1 173 ? -5.957 -30.406 -21.312 1 96 173 ALA A N 1
ATOM 1345 C CA . ALA A 1 173 ? -6.777 -29.328 -21.891 1 96 173 ALA A CA 1
ATOM 1346 C C . ALA A 1 173 ? -5.906 -28.219 -22.469 1 96 173 ALA A C 1
ATOM 1348 O O . ALA A 1 173 ? -6.41 -27.312 -23.125 1 96 173 ALA A O 1
ATOM 1349 N N . GLY A 1 174 ? -4.594 -28.297 -22.172 1 95.56 174 GLY A N 1
ATOM 1350 C CA . GLY A 1 174 ? -3.709 -27.328 -22.812 1 95.56 174 GLY A CA 1
ATOM 1351 C C . GLY A 1 174 ? -2.922 -26.5 -21.812 1 95.56 174 GLY A C 1
ATOM 1352 O O . GLY A 1 174 ? -2.102 -25.672 -22.203 1 95.56 174 GLY A O 1
ATOM 1353 N N . ALA A 1 175 ? -3.115 -26.703 -20.5 1 96.81 175 ALA A N 1
ATOM 1354 C CA . ALA A 1 175 ? -2.346 -25.984 -19.484 1 96.81 175 ALA A CA 1
ATOM 1355 C C . ALA A 1 175 ? -0.918 -26.516 -19.406 1 96.81 175 ALA A C 1
ATOM 1357 O O . ALA A 1 175 ? -0.69 -27.719 -19.531 1 96.81 175 ALA A O 1
ATOM 1358 N N . ILE A 1 176 ? -0.011 -25.641 -19.156 1 96.5 176 ILE A N 1
ATOM 1359 C CA . ILE A 1 176 ? 1.374 -26.078 -19.031 1 96.5 176 ILE A CA 1
ATOM 1360 C C . ILE A 1 176 ? 1.696 -26.359 -17.562 1 96.5 176 ILE A C 1
ATOM 1362 O O . ILE A 1 176 ? 2.723 -26.969 -17.25 1 96.5 176 ILE A O 1
ATOM 1366 N N . GLY A 1 177 ? 0.886 -25.891 -16.656 1 96.81 177 GLY A N 1
ATOM 1367 C CA . GLY A 1 177 ? 1.07 -26.078 -15.219 1 96.81 177 GLY A CA 1
ATOM 1368 C C . GLY A 1 177 ? -0.217 -25.938 -14.43 1 96.81 177 GLY A C 1
ATOM 1369 O O . GLY A 1 177 ? -1.223 -25.453 -14.953 1 96.81 177 GLY A O 1
ATOM 1370 N N . VAL A 1 178 ? -0.161 -26.438 -13.203 1 97.81 178 VAL A N 1
ATOM 1371 C CA . VAL A 1 178 ? -1.306 -26.406 -12.297 1 97.81 178 VAL A CA 1
ATOM 1372 C C . VAL A 1 178 ? -0.871 -25.891 -10.93 1 97.81 178 VAL A C 1
ATOM 1374 O O . VAL A 1 178 ? 0.077 -26.406 -10.336 1 97.81 178 VAL A O 1
ATOM 1377 N N . SER A 1 179 ? -1.541 -24.844 -10.531 1 98.06 179 SER A N 1
ATOM 1378 C CA . SER A 1 179 ? -1.271 -24.312 -9.195 1 98.06 179 SER A CA 1
ATOM 1379 C C . SER A 1 179 ? -2.299 -24.812 -8.188 1 98.06 179 SER A C 1
ATOM 1381 O O . SER A 1 179 ? -3.492 -24.859 -8.484 1 98.06 179 SER A O 1
ATOM 1383 N N . THR A 1 180 ? -1.835 -25.234 -7.031 1 97.62 180 THR A N 1
ATOM 1384 C CA . THR A 1 180 ? -2.748 -25.734 -6.016 1 97.62 180 THR A CA 1
ATOM 1385 C C . THR A 1 180 ? -2.195 -25.484 -4.617 1 97.62 180 THR A C 1
ATOM 1387 O O . THR A 1 180 ? -0.978 -25.469 -4.418 1 97.62 180 THR A O 1
ATOM 1390 N N . SER A 1 181 ? -3.074 -25.281 -3.672 1 96.25 181 SER A N 1
ATOM 1391 C CA . SER A 1 181 ? -2.68 -25.125 -2.277 1 96.25 181 SER A CA 1
ATOM 1392 C C . SER A 1 181 ? -2.699 -26.453 -1.536 1 96.25 181 SER A C 1
ATOM 1394 O O . SER A 1 181 ? -2.357 -26.516 -0.354 1 96.25 181 SER A O 1
ATOM 1396 N N . LYS A 1 182 ? -3.133 -27.469 -2.227 1 95.62 182 LYS A N 1
ATOM 1397 C CA . LYS A 1 182 ? -3.191 -28.797 -1.597 1 95.62 182 LYS A CA 1
ATOM 1398 C C . LYS A 1 182 ? -1.808 -29.438 -1.53 1 95.62 182 LYS A C 1
ATOM 1400 O O . LYS A 1 182 ? -1.25 -29.828 -2.557 1 95.62 182 LYS A O 1
ATOM 1405 N N . GLU A 1 183 ? -1.393 -29.672 -0.329 1 95 183 GLU A N 1
ATOM 1406 C CA . GLU A 1 183 ? -0.043 -30.172 -0.094 1 95 183 GLU A CA 1
ATOM 1407 C C . GLU A 1 183 ? 0.133 -31.578 -0.676 1 95 183 GLU A C 1
ATOM 1409 O O . GLU A 1 183 ? 1.208 -31.906 -1.176 1 95 183 GLU A O 1
ATOM 1414 N N . GLU A 1 184 ? -0.891 -32.344 -0.646 1 94.75 184 GLU A N 1
ATOM 1415 C CA . GLU A 1 184 ? -0.835 -33.719 -1.135 1 94.75 184 GLU A CA 1
ATOM 1416 C C . GLU A 1 184 ? -0.459 -33.75 -2.613 1 94.75 184 GLU A C 1
ATOM 1418 O O . GLU A 1 184 ? 0.215 -34.688 -3.061 1 94.75 184 GLU A O 1
ATOM 1423 N N . ILE A 1 185 ? -0.828 -32.75 -3.285 1 95.56 185 ILE A N 1
ATOM 1424 C CA . ILE A 1 185 ? -0.617 -32.719 -4.73 1 95.56 185 ILE A CA 1
ATOM 1425 C C . ILE A 1 185 ? 0.802 -32.25 -5.031 1 95.56 185 ILE A C 1
ATOM 1427 O O . ILE A 1 185 ? 1.352 -32.531 -6.094 1 95.56 185 ILE A O 1
ATOM 1431 N N . TRP A 1 186 ? 1.395 -31.516 -4.074 1 96.12 186 TRP A N 1
ATOM 1432 C CA . TRP A 1 186 ? 2.754 -31.031 -4.285 1 96.12 186 TRP A CA 1
ATOM 1433 C C . TRP A 1 186 ? 3.738 -32.188 -4.395 1 96.12 186 TRP A C 1
ATOM 1435 O O . TRP A 1 186 ? 4.812 -32.031 -4.98 1 96.12 186 TRP A O 1
ATOM 1445 N N . TYR A 1 187 ? 3.359 -33.344 -3.809 1 90.19 187 TYR A N 1
ATOM 1446 C CA . TYR A 1 187 ? 4.281 -34.469 -3.707 1 90.19 187 TYR A CA 1
ATOM 1447 C C . TYR A 1 187 ? 3.883 -35.562 -4.66 1 90.19 187 TYR A C 1
ATOM 1449 O O . TYR A 1 187 ? 4.379 -36.688 -4.555 1 90.19 187 TYR A O 1
ATOM 1457 N N . MET A 1 188 ? 3.064 -35.25 -5.523 1 83.75 188 MET A N 1
ATOM 1458 C CA . MET A 1 188 ? 2.648 -36.25 -6.5 1 83.75 188 MET A CA 1
ATOM 1459 C C . MET A 1 188 ? 3.639 -36.312 -7.656 1 83.75 188 MET A C 1
ATOM 1461 O O . MET A 1 188 ? 4.18 -35.312 -8.086 1 83.75 188 MET A O 1
ATOM 1465 N N . MET B 1 1 ? 3.029 14.812 31.484 1 36.5 1 MET B N 1
ATOM 1466 C CA . MET B 1 1 ? 4.016 14.977 30.422 1 36.5 1 MET B CA 1
ATOM 1467 C C . MET B 1 1 ? 3.389 15.625 29.203 1 36.5 1 MET B C 1
ATOM 1469 O O . MET B 1 1 ? 2.461 15.078 28.594 1 36.5 1 MET B O 1
ATOM 1473 N N . GLU B 1 2 ? 3.336 16.875 29.094 1 52.28 2 GLU B N 1
ATOM 1474 C CA . GLU B 1 2 ? 2.746 17.719 28.078 1 52.28 2 GLU B CA 1
ATOM 1475 C C . GLU B 1 2 ? 3.139 17.25 26.672 1 52.28 2 GLU B C 1
ATOM 1477 O O . GLU B 1 2 ? 4.297 16.922 26.438 1 52.28 2 GLU B O 1
ATOM 1482 N N . ASN B 1 3 ? 2.17 16.797 25.688 1 76.75 3 ASN B N 1
ATOM 1483 C CA . ASN B 1 3 ? 2.418 16.25 24.359 1 76.75 3 ASN B CA 1
ATOM 1484 C C . ASN B 1 3 ? 3.328 17.156 23.531 1 76.75 3 ASN B C 1
ATOM 1486 O O . ASN B 1 3 ? 3.158 18.375 23.516 1 76.75 3 ASN B O 1
ATOM 1490 N N . GLU B 1 4 ? 4.488 16.688 23.141 1 88.5 4 GLU B N 1
ATOM 1491 C CA . GLU B 1 4 ? 5.512 17.359 22.344 1 88.5 4 GLU B CA 1
ATOM 1492 C C . GLU B 1 4 ? 4.891 18.125 21.188 1 88.5 4 GLU B C 1
ATOM 1494 O O . GLU B 1 4 ? 5.363 19.203 20.828 1 88.5 4 GLU B O 1
ATOM 1499 N N . PHE B 1 5 ? 3.73 17.75 20.781 1 92.75 5 PHE B N 1
ATOM 1500 C CA . PHE B 1 5 ? 3.033 18.406 19.688 1 92.75 5 PHE B CA 1
ATOM 1501 C C . PHE B 1 5 ? 2.549 19.781 20.109 1 92.75 5 PHE B C 1
ATOM 1503 O O . PHE B 1 5 ? 2.791 20.781 19.406 1 92.75 5 PHE B O 1
ATOM 1510 N N . TYR B 1 6 ? 2.002 19.828 21.219 1 91.38 6 TYR B N 1
ATOM 1511 C CA . TYR B 1 6 ? 1.403 21.062 21.703 1 91.38 6 TYR B CA 1
ATOM 1512 C C . TYR B 1 6 ? 2.477 22.094 22.047 1 91.38 6 TYR B C 1
ATOM 1514 O O . TYR B 1 6 ? 2.297 23.297 21.797 1 91.38 6 TYR B O 1
ATOM 1522 N N . ASN B 1 7 ? 3.557 21.625 22.516 1 92.44 7 ASN B N 1
ATOM 1523 C CA . ASN B 1 7 ? 4.664 22.531 22.797 1 92.44 7 ASN B CA 1
ATOM 1524 C C . ASN B 1 7 ? 5.227 23.156 21.516 1 92.44 7 ASN B C 1
ATOM 1526 O O . ASN B 1 7 ? 5.469 24.359 21.453 1 92.44 7 ASN B O 1
ATOM 1530 N N . LYS B 1 8 ? 5.312 22.391 20.531 1 92.94 8 LYS B N 1
ATOM 1531 C CA . LYS B 1 8 ? 5.871 22.844 19.266 1 92.94 8 LYS B CA 1
ATOM 1532 C C . LYS B 1 8 ? 4.922 23.812 18.562 1 92.94 8 LYS B C 1
ATOM 1534 O O . LYS B 1 8 ? 5.359 24.812 17.984 1 92.94 8 LYS B O 1
ATOM 1539 N N . ILE B 1 9 ? 3.674 23.516 18.672 1 93.38 9 ILE B N 1
ATOM 1540 C CA . ILE B 1 9 ? 2.697 24.344 17.984 1 93.38 9 ILE B CA 1
ATOM 1541 C C . ILE B 1 9 ? 2.592 25.703 18.688 1 93.38 9 ILE B C 1
ATOM 1543 O O . ILE B 1 9 ? 2.338 26.719 18.047 1 93.38 9 ILE B O 1
ATOM 1547 N N . ARG B 1 10 ? 2.789 25.703 20 1 91.12 10 ARG B N 1
ATOM 1548 C CA . ARG B 1 10 ? 2.777 26.953 20.766 1 91.12 10 ARG B CA 1
ATOM 1549 C C . ARG B 1 10 ? 3.961 27.828 20.375 1 91.12 10 ARG B C 1
ATOM 1551 O O . ARG B 1 10 ? 3.844 29.062 20.359 1 91.12 10 ARG B O 1
ATOM 1558 N N . GLU B 1 11 ? 5.031 27.203 20.125 1 91.38 11 GLU B N 1
ATOM 1559 C CA . GLU B 1 11 ? 6.219 27.938 19.719 1 91.38 11 GLU B CA 1
ATOM 1560 C C . GLU B 1 11 ? 6.008 28.625 18.375 1 91.38 11 GLU B C 1
ATOM 1562 O O . GLU B 1 11 ? 6.418 29.766 18.188 1 91.38 11 GLU B O 1
ATOM 1567 N N . ASN B 1 12 ? 5.434 27.906 17.453 1 95.06 12 ASN B N 1
ATOM 1568 C CA . ASN B 1 12 ? 5.082 28.422 16.125 1 95.06 12 ASN B CA 1
ATOM 1569 C C . ASN B 1 12 ? 3.799 27.797 15.602 1 95.06 12 ASN B C 1
ATOM 1571 O O . ASN B 1 12 ? 3.791 26.609 15.227 1 95.06 12 ASN B O 1
ATOM 1575 N N . PRO B 1 13 ? 2.771 28.562 15.5 1 95.62 13 PRO B N 1
ATOM 1576 C CA . PRO B 1 13 ? 1.468 28 15.125 1 95.62 13 PRO B CA 1
ATOM 1577 C C . PRO B 1 13 ? 1.351 27.719 13.633 1 95.62 13 PRO B C 1
ATOM 1579 O O . PRO B 1 13 ? 0.332 27.188 13.18 1 95.62 13 PRO B O 1
ATOM 1582 N N . ILE B 1 14 ? 2.391 28.078 12.906 1 97.44 14 ILE B N 1
ATOM 1583 C CA . ILE B 1 14 ? 2.385 27.812 11.477 1 97.44 14 ILE B CA 1
ATOM 1584 C C . ILE B 1 14 ? 3.02 26.453 11.203 1 97.44 14 ILE B C 1
ATOM 1586 O O . ILE B 1 14 ? 4.145 26.188 11.633 1 97.44 14 ILE B O 1
ATOM 1590 N N . ILE B 1 15 ? 2.283 25.625 10.539 1 98.12 15 ILE B N 1
ATOM 1591 C CA . ILE B 1 15 ? 2.732 24.297 10.148 1 98.12 15 ILE B CA 1
ATOM 1592 C C . ILE B 1 15 ? 3.041 24.266 8.648 1 98.12 15 ILE B C 1
ATOM 1594 O O . ILE B 1 15 ? 2.201 24.656 7.832 1 98.12 15 ILE B O 1
ATOM 1598 N N . ALA B 1 16 ? 4.242 23.859 8.344 1 98.31 16 ALA B N 1
ATOM 1599 C CA . ALA B 1 16 ? 4.625 23.781 6.938 1 98.31 16 ALA B CA 1
ATOM 1600 C C . ALA B 1 16 ? 4.059 22.531 6.289 1 98.31 16 ALA B C 1
ATOM 1602 O O . ALA B 1 16 ? 4.418 21.406 6.664 1 98.31 16 ALA B O 1
ATOM 1603 N N . ALA B 1 17 ? 3.15 22.688 5.371 1 98.38 17 ALA B N 1
ATOM 1604 C CA . ALA B 1 17 ? 2.619 21.578 4.582 1 98.38 17 ALA B CA 1
ATOM 1605 C C . ALA B 1 17 ? 3.445 21.359 3.316 1 98.38 17 ALA B C 1
ATOM 1607 O O . ALA B 1 17 ? 3.498 22.234 2.443 1 98.38 17 ALA B O 1
ATOM 1608 N N . VAL B 1 18 ? 4.062 20.25 3.211 1 98.56 18 VAL B N 1
ATOM 1609 C CA . VAL B 1 18 ? 4.926 19.953 2.078 1 98.56 18 VAL B CA 1
ATOM 1610 C C . VAL B 1 18 ? 4.215 18.984 1.126 1 98.56 18 VAL B C 1
ATOM 1612 O O . VAL B 1 18 ? 4.09 17.797 1.417 1 98.56 18 VAL B O 1
ATOM 1615 N N . ASN B 1 19 ? 3.773 19.484 0.015 1 97.56 19 ASN B N 1
ATOM 1616 C CA . ASN B 1 19 ? 3.064 18.672 -0.965 1 97.56 19 ASN B CA 1
ATOM 1617 C C . ASN B 1 19 ? 3.924 18.406 -2.199 1 97.56 19 ASN B C 1
ATOM 1619 O O . ASN B 1 19 ? 3.451 17.812 -3.174 1 97.56 19 ASN B O 1
ATOM 1623 N N . ASN B 1 20 ? 5.07 18.938 -2.141 1 96.62 20 ASN B N 1
ATOM 1624 C CA . ASN B 1 20 ? 6.109 18.766 -3.152 1 96.62 20 ASN B CA 1
ATOM 1625 C C . ASN B 1 20 ? 7.496 18.688 -2.523 1 96.62 20 ASN B C 1
ATOM 1627 O O . ASN B 1 20 ? 7.883 19.547 -1.741 1 96.62 20 ASN B O 1
ATOM 1631 N N . LEU B 1 21 ? 8.227 17.672 -2.961 1 96.62 21 LEU B N 1
ATOM 1632 C CA . LEU B 1 21 ? 9.508 17.438 -2.309 1 96.62 21 LEU B CA 1
ATOM 1633 C C . LEU B 1 21 ? 10.492 18.562 -2.6 1 96.62 21 LEU B C 1
ATOM 1635 O O . LEU B 1 21 ? 11.461 18.75 -1.866 1 96.62 21 LEU B O 1
ATOM 1639 N N . GLU B 1 22 ? 10.242 19.266 -3.645 1 96.62 22 GLU B N 1
ATOM 1640 C CA . GLU B 1 22 ? 11.094 20.422 -3.971 1 96.62 22 GLU B CA 1
ATOM 1641 C C . GLU B 1 22 ? 11.031 21.469 -2.873 1 96.62 22 GLU B C 1
ATOM 1643 O O . GLU B 1 22 ? 11.953 22.281 -2.732 1 96.62 22 GLU B O 1
ATOM 1648 N N . LYS B 1 23 ? 10.016 21.484 -2.078 1 96.75 23 LYS B N 1
ATOM 1649 C CA . LYS B 1 23 ? 9.812 22.484 -1.034 1 96.75 23 LYS B CA 1
ATOM 1650 C C . LYS B 1 23 ? 10.289 21.969 0.32 1 96.75 23 LYS B C 1
ATOM 1652 O O . LYS B 1 23 ? 10.227 22.688 1.321 1 96.75 23 LYS B O 1
ATOM 1657 N N . LEU B 1 24 ? 10.781 20.781 0.323 1 98 24 LEU B N 1
ATOM 1658 C CA . LEU B 1 24 ? 11.125 20.141 1.59 1 98 24 LEU B CA 1
ATOM 1659 C C . LEU B 1 24 ? 12.227 20.922 2.303 1 98 24 LEU B C 1
ATOM 1661 O O . LEU B 1 24 ? 12.109 21.234 3.49 1 98 24 LEU B O 1
ATOM 1665 N N . ASP B 1 25 ? 13.266 21.234 1.588 1 97.56 25 ASP B N 1
ATOM 1666 C CA . ASP B 1 25 ? 14.391 21.953 2.186 1 97.56 25 ASP B CA 1
ATOM 1667 C C . ASP B 1 25 ? 13.953 23.297 2.744 1 97.56 25 ASP B C 1
ATOM 1669 O O . ASP B 1 25 ? 14.367 23.688 3.836 1 97.56 25 ASP B O 1
ATOM 1673 N N . LYS B 1 26 ? 13.156 23.953 1.988 1 97.56 26 LYS B N 1
ATOM 1674 C CA . LYS B 1 26 ? 12.648 25.25 2.438 1 97.56 26 LYS B CA 1
ATOM 1675 C C . LYS B 1 26 ? 11.82 25.109 3.713 1 97.56 26 LYS B C 1
ATOM 1677 O O . LYS B 1 26 ? 11.883 25.953 4.602 1 97.56 26 LYS B O 1
ATOM 1682 N N . ALA B 1 27 ? 11.047 24.078 3.777 1 98.06 27 ALA B N 1
ATOM 1683 C CA . ALA B 1 27 ? 10.25 23.812 4.969 1 98.06 27 ALA B CA 1
ATOM 1684 C C . ALA B 1 27 ? 11.141 23.531 6.176 1 98.06 27 ALA B C 1
ATOM 1686 O O . ALA B 1 27 ? 10.898 24.047 7.27 1 98.06 27 ALA B O 1
ATOM 1687 N N . ILE B 1 28 ? 12.172 22.766 5.949 1 98 28 ILE B N 1
ATOM 1688 C CA . ILE B 1 28 ? 13.094 22.375 7.012 1 98 28 ILE B CA 1
ATOM 1689 C C . ILE B 1 28 ? 13.844 23.609 7.516 1 98 28 ILE B C 1
ATOM 1691 O O . ILE B 1 28 ? 14.086 23.75 8.719 1 98 28 ILE B O 1
ATOM 1695 N N . GLU B 1 29 ? 14.148 24.484 6.652 1 97.12 29 GLU B N 1
ATOM 1696 C CA . GLU B 1 29 ? 14.922 25.672 7.004 1 97.12 29 GLU B CA 1
ATOM 1697 C C . GLU B 1 29 ? 14.023 26.766 7.555 1 97.12 29 GLU B C 1
ATOM 1699 O O . GLU B 1 29 ? 14.508 27.734 8.148 1 97.12 29 GLU B O 1
ATOM 1704 N N . SER B 1 30 ? 12.758 26.672 7.359 1 97.5 30 SER B N 1
ATOM 1705 C CA . SER B 1 30 ? 11.805 27.672 7.82 1 97.5 30 SER B CA 1
ATOM 1706 C C . SER B 1 30 ? 11.711 27.703 9.344 1 97.5 30 SER B C 1
ATOM 1708 O O . SER B 1 30 ? 12.203 26.781 10.008 1 97.5 30 SER B O 1
ATOM 1710 N N . PRO B 1 31 ? 11.078 28.734 9.938 1 97.19 31 PRO B N 1
ATOM 1711 C CA . PRO B 1 31 ? 10.914 28.797 11.391 1 97.19 31 PRO B CA 1
ATOM 1712 C C . PRO B 1 31 ? 9.828 27.844 11.898 1 97.19 31 PRO B C 1
ATOM 1714 O O . PRO B 1 31 ? 9.617 27.734 13.109 1 97.19 31 PRO B O 1
ATOM 1717 N N . CYS B 1 32 ? 9.133 27.125 11.016 1 97.5 32 CYS B N 1
ATOM 1718 C CA . CYS B 1 32 ? 8.094 26.203 11.438 1 97.5 32 CYS B CA 1
ATOM 1719 C C . CYS B 1 32 ? 8.688 25.031 12.211 1 97.5 32 CYS B C 1
ATOM 1721 O O . CYS B 1 32 ? 9.703 24.469 11.812 1 97.5 32 CYS B O 1
ATOM 1723 N N . GLU B 1 33 ? 8.07 24.672 13.258 1 97.69 33 GLU B N 1
ATOM 1724 C CA . GLU B 1 33 ? 8.547 23.578 14.094 1 97.69 33 GLU B CA 1
ATOM 1725 C C . GLU B 1 33 ? 7.922 22.25 13.672 1 97.69 33 GLU B C 1
ATOM 1727 O O . GLU B 1 33 ? 8.477 21.188 13.945 1 97.69 33 GLU B O 1
ATOM 1732 N N . ILE B 1 34 ? 6.746 22.312 13.008 1 98.44 34 ILE B N 1
ATOM 1733 C CA . ILE B 1 34 ? 6 21.125 12.602 1 98.44 34 ILE B CA 1
ATOM 1734 C C . ILE B 1 34 ? 5.855 21.109 11.086 1 98.44 34 ILE B C 1
ATOM 1736 O O . ILE B 1 34 ? 5.59 22.125 10.461 1 98.44 34 ILE B O 1
ATOM 1740 N N . ILE B 1 35 ? 6.09 19.953 10.555 1 98.81 35 ILE B N 1
ATOM 1741 C CA . ILE B 1 35 ? 5.93 19.75 9.117 1 98.81 35 ILE B CA 1
ATOM 1742 C C . ILE B 1 35 ? 4.859 18.688 8.859 1 98.81 35 ILE B C 1
ATOM 1744 O O . ILE B 1 35 ? 4.926 17.594 9.414 1 98.81 35 ILE B O 1
ATOM 1748 N N . PHE B 1 36 ? 3.799 19.031 8.109 1 98.81 36 PHE B N 1
ATOM 1749 C CA . PHE B 1 36 ? 2.867 18.078 7.523 1 98.81 36 PHE B CA 1
ATOM 1750 C C . PHE B 1 36 ? 3.389 17.562 6.188 1 98.81 36 PHE B C 1
ATOM 1752 O O . PHE B 1 36 ? 3.51 18.328 5.227 1 98.81 36 PHE B O 1
ATOM 1759 N N . LEU B 1 37 ? 3.723 16.328 6.152 1 98.81 37 LEU B N 1
ATOM 1760 C CA . LEU B 1 37 ? 4.254 15.719 4.934 1 98.81 37 LEU B CA 1
ATOM 1761 C C . LEU B 1 37 ? 3.133 15.117 4.094 1 98.81 37 LEU B C 1
ATOM 1763 O O . LEU B 1 37 ? 2.59 14.07 4.434 1 98.81 37 LEU B O 1
ATOM 1767 N N . LEU B 1 38 ? 2.807 15.789 2.988 1 98.69 38 LEU B N 1
ATOM 1768 C CA . LEU B 1 38 ? 1.662 15.43 2.158 1 98.69 38 LEU B CA 1
ATOM 1769 C C . LEU B 1 38 ? 2.115 14.781 0.856 1 98.69 38 LEU B C 1
ATOM 1771 O O . LEU B 1 38 ? 1.395 14.812 -0.144 1 98.69 38 LEU B O 1
ATOM 1775 N N . THR B 1 39 ? 3.297 14.375 0.805 1 98 39 THR B N 1
ATOM 1776 C CA . THR B 1 39 ? 3.893 13.711 -0.35 1 98 39 THR B CA 1
ATOM 1777 C C . THR B 1 39 ? 4.953 12.711 0.09 1 98 39 THR B C 1
ATOM 1779 O O . THR B 1 39 ? 5.324 12.664 1.265 1 98 39 THR B O 1
ATOM 1782 N N . GLY B 1 40 ? 5.391 11.914 -0.89 1 97.75 40 GLY B N 1
ATOM 1783 C CA . GLY B 1 40 ? 6.363 10.867 -0.617 1 97.75 40 GLY B CA 1
ATOM 1784 C C . GLY B 1 40 ? 5.938 9.5 -1.136 1 97.75 40 GLY B C 1
ATOM 1785 O O . GLY B 1 40 ? 4.848 9.359 -1.697 1 97.75 40 GLY B O 1
ATOM 1786 N N . SER B 1 41 ? 6.805 8.555 -0.98 1 97.94 41 SER B N 1
ATOM 1787 C CA . SER B 1 41 ? 6.578 7.195 -1.461 1 97.94 41 SER B CA 1
ATOM 1788 C C . SER B 1 41 ? 7.316 6.176 -0.602 1 97.94 41 SER B C 1
ATOM 1790 O O . SER B 1 41 ? 8.117 6.543 0.261 1 97.94 41 SER B O 1
ATOM 1792 N N . ILE B 1 42 ? 6.93 5.008 -0.885 1 98.12 42 ILE B N 1
ATOM 1793 C CA . ILE B 1 42 ? 7.562 3.9 -0.18 1 98.12 42 ILE B CA 1
ATOM 1794 C C . ILE B 1 42 ? 9.07 3.924 -0.429 1 98.12 42 ILE B C 1
ATOM 1796 O O . ILE B 1 42 ? 9.844 3.395 0.37 1 98.12 42 ILE B O 1
ATOM 1800 N N . PHE B 1 43 ? 9.57 4.621 -1.442 1 97.69 43 PHE B N 1
ATOM 1801 C CA . PHE B 1 43 ? 10.984 4.664 -1.802 1 97.69 43 PHE B CA 1
ATOM 1802 C C . PHE B 1 43 ? 11.742 5.633 -0.906 1 97.69 43 PHE B C 1
ATOM 1804 O O . PHE B 1 43 ? 12.938 5.457 -0.663 1 97.69 43 PHE B O 1
ATOM 1811 N N . ASN B 1 44 ? 11.07 6.672 -0.431 1 97.94 44 ASN B N 1
ATOM 1812 C CA . ASN B 1 44 ? 11.867 7.75 0.148 1 97.94 44 ASN B CA 1
ATOM 1813 C C . ASN B 1 44 ? 11.281 8.227 1.474 1 97.94 44 ASN B C 1
ATOM 1815 O O . ASN B 1 44 ? 11.891 9.047 2.166 1 97.94 44 ASN B O 1
ATOM 1819 N N . LEU B 1 45 ? 10.203 7.711 1.903 1 98.5 45 LEU B N 1
ATOM 1820 C CA . LEU B 1 45 ? 9.5 8.219 3.072 1 98.5 45 LEU B CA 1
ATOM 1821 C C . LEU B 1 45 ? 10.383 8.172 4.312 1 98.5 45 LEU B C 1
ATOM 1823 O O . LEU B 1 45 ? 10.461 9.141 5.066 1 98.5 45 LEU B O 1
ATOM 1827 N N . LYS B 1 46 ? 11.078 7.066 4.508 1 98.44 46 LYS B N 1
ATOM 1828 C CA . LYS B 1 46 ? 11.93 6.902 5.68 1 98.44 46 LYS B CA 1
ATOM 1829 C C . LYS B 1 46 ? 13.023 7.965 5.715 1 98.44 46 LYS B C 1
ATOM 1831 O O . LYS B 1 46 ? 13.258 8.586 6.754 1 98.44 46 LYS B O 1
ATOM 1836 N N . GLU B 1 47 ? 13.656 8.148 4.656 1 98.44 47 GLU B N 1
ATOM 1837 C CA . GLU B 1 47 ? 14.734 9.125 4.562 1 98.44 47 GLU B CA 1
ATOM 1838 C C . GLU B 1 47 ? 14.219 10.539 4.832 1 98.44 47 GLU B C 1
ATOM 1840 O O . GLU B 1 47 ? 14.867 11.312 5.539 1 98.44 47 GLU B O 1
ATOM 1845 N N . ILE B 1 48 ? 13.117 10.891 4.234 1 98.69 48 ILE B N 1
ATOM 1846 C CA . ILE B 1 48 ? 12.523 12.211 4.391 1 98.69 48 ILE B CA 1
ATOM 1847 C C . ILE B 1 48 ? 12.203 12.461 5.863 1 98.69 48 ILE B C 1
ATOM 1849 O O . ILE B 1 48 ? 12.562 13.508 6.414 1 98.69 48 ILE B O 1
ATOM 1853 N N . VAL B 1 49 ? 11.562 11.492 6.496 1 98.75 49 VAL B N 1
ATOM 1854 C CA . VAL B 1 49 ? 11.18 11.609 7.898 1 98.75 49 VAL B CA 1
ATOM 1855 C C . VAL B 1 49 ? 12.422 11.766 8.766 1 98.75 49 VAL B C 1
ATOM 1857 O O . VAL B 1 49 ? 12.477 12.641 9.633 1 98.75 49 VAL B O 1
ATOM 1860 N N . ASN B 1 50 ? 13.445 10.984 8.5 1 98.56 50 ASN B N 1
ATOM 1861 C CA . ASN B 1 50 ? 14.695 11.07 9.25 1 98.56 50 ASN B CA 1
ATOM 1862 C C . ASN B 1 50 ? 15.344 12.445 9.094 1 98.56 50 ASN B C 1
ATOM 1864 O O . ASN B 1 50 ? 15.836 13.016 10.07 1 98.56 50 ASN B O 1
ATOM 1868 N N . ARG B 1 51 ? 15.344 12.875 7.922 1 98.12 51 ARG B N 1
ATOM 1869 C CA . ARG B 1 51 ? 15.945 14.172 7.637 1 98.12 51 ARG B CA 1
ATOM 1870 C C . ARG B 1 51 ? 15.258 15.281 8.422 1 98.12 51 ARG B C 1
ATOM 1872 O O . ARG B 1 51 ? 15.914 16.156 9 1 98.12 51 ARG B O 1
ATOM 1879 N N . ILE B 1 52 ? 13.953 15.289 8.445 1 98.56 52 ILE B N 1
ATOM 1880 C CA . ILE B 1 52 ? 13.18 16.297 9.156 1 98.56 52 ILE B CA 1
ATOM 1881 C C . ILE B 1 52 ? 13.461 16.203 10.656 1 98.56 52 ILE B C 1
ATOM 1883 O O . ILE B 1 52 ? 13.766 17.203 11.305 1 98.56 52 ILE B O 1
ATOM 1887 N N . LYS B 1 53 ? 13.484 15.023 11.164 1 98.06 53 LYS B N 1
ATOM 1888 C CA . LYS B 1 53 ? 13.641 14.797 12.602 1 98.06 53 LYS B CA 1
ATOM 1889 C C . LYS B 1 53 ? 15.062 15.117 13.055 1 98.06 53 LYS B C 1
ATOM 1891 O O . LYS B 1 53 ? 15.266 15.609 14.172 1 98.06 53 LYS B O 1
ATOM 1896 N N . THR B 1 54 ? 15.992 14.844 12.227 1 97.56 54 THR B N 1
ATOM 1897 C CA . THR B 1 54 ? 17.375 15.117 12.57 1 97.56 54 THR B CA 1
ATOM 1898 C C . THR B 1 54 ? 17.609 16.625 12.703 1 97.56 54 THR B C 1
ATOM 1900 O O . THR B 1 54 ? 18.562 17.047 13.359 1 97.56 54 THR B O 1
ATOM 1903 N N . GLN B 1 55 ? 16.781 17.406 12.07 1 97.25 55 GLN B N 1
ATOM 1904 C CA . GLN B 1 55 ? 16.891 18.859 12.164 1 97.25 55 GLN B CA 1
ATOM 1905 C C . GLN B 1 55 ? 16.078 19.391 13.336 1 97.25 55 GLN B C 1
ATOM 1907 O O . GLN B 1 55 ? 15.914 20.609 13.477 1 97.25 55 GLN B O 1
ATOM 1912 N N . GLY B 1 56 ? 15.469 18.5 14.117 1 96.19 56 GLY B N 1
ATOM 1913 C CA . GLY B 1 56 ? 14.789 18.875 15.344 1 96.19 56 GLY B CA 1
ATOM 1914 C C . GLY B 1 56 ? 13.336 19.234 15.133 1 96.19 56 GLY B C 1
ATOM 1915 O O . GLY B 1 56 ? 12.68 19.766 16.031 1 96.19 56 GLY B O 1
ATOM 1916 N N . LYS B 1 57 ? 12.859 19 13.945 1 97.81 57 LYS B N 1
ATOM 1917 C CA . LYS B 1 57 ? 11.461 19.297 13.656 1 97.81 57 LYS B CA 1
ATOM 1918 C C . LYS B 1 57 ? 10.586 18.062 13.781 1 97.81 57 LYS B C 1
ATOM 1920 O O . LYS B 1 57 ? 11.086 16.938 13.727 1 97.81 57 LYS B O 1
ATOM 1925 N N . HIS B 1 58 ? 9.289 18.312 13.984 1 98.25 58 HIS B N 1
ATOM 1926 C CA . HIS B 1 58 ? 8.312 17.234 14.039 1 98.25 58 HIS B CA 1
ATOM 1927 C C . HIS B 1 58 ? 7.648 17.016 12.68 1 98.25 58 HIS B C 1
ATOM 1929 O O . HIS B 1 58 ? 7.352 17.984 11.969 1 98.25 58 HIS B O 1
ATOM 1935 N N . VAL B 1 59 ? 7.457 15.766 12.391 1 98.75 59 VAL B N 1
ATOM 1936 C CA . VAL B 1 59 ? 6.883 15.461 11.086 1 98.75 59 VAL B CA 1
ATOM 1937 C C . VAL B 1 59 ? 5.66 14.562 11.258 1 98.75 59 VAL B C 1
ATOM 1939 O O . VAL B 1 59 ? 5.703 13.578 12 1 98.75 59 VAL B O 1
ATOM 1942 N N . TYR B 1 60 ? 4.551 14.898 10.633 1 98.81 60 TYR B N 1
ATOM 1943 C CA . TYR B 1 60 ? 3.301 14.148 10.562 1 98.81 60 TYR B CA 1
ATOM 1944 C C . TYR B 1 60 ? 2.98 13.75 9.133 1 98.81 60 TYR B C 1
ATOM 1946 O O . TYR B 1 60 ? 2.842 14.609 8.258 1 98.81 60 TYR B O 1
ATOM 1954 N N . VAL B 1 61 ? 2.84 12.461 8.922 1 98.88 61 VAL B N 1
ATOM 1955 C CA . VAL B 1 61 ? 2.734 11.922 7.574 1 98.88 61 VAL B CA 1
ATOM 1956 C C . VAL B 1 61 ? 1.265 11.711 7.211 1 98.88 61 VAL B C 1
ATOM 1958 O O . VAL B 1 61 ? 0.514 11.094 7.969 1 98.88 61 VAL B O 1
ATOM 1961 N N . HIS B 1 62 ? 0.858 12.289 6.094 1 98.75 62 HIS B N 1
ATOM 1962 C CA . HIS B 1 62 ? -0.49 12.023 5.609 1 98.75 62 HIS B CA 1
ATOM 1963 C C . HIS B 1 62 ? -0.563 10.672 4.898 1 98.75 62 HIS B C 1
ATOM 1965 O O . HIS B 1 62 ? -0.19 10.562 3.73 1 98.75 62 HIS B O 1
ATOM 1971 N N . LEU B 1 63 ? -1.208 9.719 5.484 1 98.44 63 LEU B N 1
ATOM 1972 C CA . LEU B 1 63 ? -1.19 8.328 5.051 1 98.44 63 LEU B CA 1
ATOM 1973 C C . LEU B 1 63 ? -1.902 8.172 3.709 1 98.44 63 LEU B C 1
ATOM 1975 O O . LEU B 1 63 ? -1.549 7.297 2.914 1 98.44 63 LEU B O 1
ATOM 1979 N N . ASP B 1 64 ? -2.84 9.039 3.465 1 97.56 64 ASP B N 1
ATOM 1980 C CA . ASP B 1 64 ? -3.66 8.891 2.266 1 97.56 64 ASP B CA 1
ATOM 1981 C C . ASP B 1 64 ? -2.904 9.352 1.022 1 97.56 64 ASP B C 1
ATOM 1983 O O . ASP B 1 64 ? -3.309 9.055 -0.104 1 97.56 64 ASP B O 1
ATOM 1987 N N . LEU B 1 65 ? -1.789 10.039 1.236 1 97.69 65 LEU B N 1
ATOM 1988 C CA . LEU B 1 65 ? -1.155 10.688 0.095 1 97.69 65 LEU B CA 1
ATOM 1989 C C . LEU B 1 65 ? 0.22 10.094 -0.177 1 97.69 65 LEU B C 1
ATOM 1991 O O . LEU B 1 65 ? 0.895 10.484 -1.132 1 97.69 65 LEU B O 1
ATOM 1995 N N . ILE B 1 66 ? 0.659 9.18 0.624 1 97.88 66 ILE B N 1
ATOM 1996 C CA . ILE B 1 66 ? 1.943 8.523 0.406 1 97.88 66 ILE B CA 1
ATOM 1997 C C . ILE B 1 66 ? 1.778 7.391 -0.602 1 97.88 66 ILE B C 1
ATOM 1999 O O . ILE B 1 66 ? 0.874 6.562 -0.471 1 97.88 66 ILE B O 1
ATOM 2003 N N . GLU B 1 67 ? 2.645 7.332 -1.482 1 97.75 67 GLU B N 1
ATOM 2004 C CA . GLU B 1 67 ? 2.549 6.336 -2.545 1 97.75 67 GLU B CA 1
ATOM 2005 C C . GLU B 1 67 ? 3.221 5.027 -2.139 1 97.75 67 GLU B C 1
ATOM 2007 O O . GLU B 1 67 ? 4.254 5.039 -1.463 1 97.75 67 GLU B O 1
ATOM 2012 N N . GLY B 1 68 ? 2.582 3.926 -2.598 1 97.88 68 GLY B N 1
ATOM 2013 C CA . GLY B 1 68 ? 3.213 2.631 -2.406 1 97.88 68 GLY B CA 1
ATOM 2014 C C . GLY B 1 68 ? 2.664 1.871 -1.212 1 97.88 68 GLY B C 1
ATOM 2015 O O . GLY B 1 68 ? 2.709 0.639 -1.18 1 97.88 68 GLY B O 1
ATOM 2016 N N . PHE B 1 69 ? 2.213 2.582 -0.279 1 98.12 69 PHE B N 1
ATOM 2017 C CA . PHE B 1 69 ? 1.605 1.961 0.893 1 98.12 69 PHE B CA 1
ATOM 2018 C C . PHE B 1 69 ? 0.1 1.813 0.708 1 98.12 69 PHE B C 1
ATOM 2020 O O . PHE B 1 69 ? -0.554 2.705 0.16 1 98.12 69 PHE B O 1
ATOM 2027 N N . SER B 1 70 ? -0.361 0.73 1.203 1 97.5 70 SER B N 1
ATOM 2028 C CA . SER B 1 70 ? -1.814 0.635 1.282 1 97.5 70 SER B CA 1
ATOM 2029 C C . SER B 1 70 ? -2.369 1.545 2.373 1 97.5 70 SER B C 1
ATOM 2031 O O . SER B 1 70 ? -1.614 2.07 3.195 1 97.5 70 SER B O 1
ATOM 2033 N N . ARG B 1 71 ? -3.605 1.798 2.279 1 96.25 71 ARG B N 1
ATOM 2034 C CA . ARG B 1 71 ? -4.27 2.619 3.287 1 96.25 71 ARG B CA 1
ATOM 2035 C C . ARG B 1 71 ? -5.004 1.752 4.301 1 96.25 71 ARG B C 1
ATOM 2037 O O . ARG B 1 71 ? -6.234 1.812 4.402 1 96.25 71 ARG B O 1
ATOM 2044 N N . ASN B 1 72 ? -4.227 0.951 5 1 97.12 72 ASN B N 1
ATOM 2045 C CA . ASN B 1 72 ? -4.805 0.045 5.988 1 97.12 72 ASN B CA 1
ATOM 2046 C C . ASN B 1 72 ? -3.91 -0.092 7.219 1 97.12 72 ASN B C 1
ATOM 2048 O O . ASN B 1 72 ? -2.875 0.57 7.312 1 97.12 72 ASN B O 1
ATOM 2052 N N . ILE B 1 73 ? -4.355 -0.871 8.117 1 97.88 73 ILE B N 1
ATOM 2053 C CA . ILE B 1 73 ? -3.713 -0.98 9.422 1 97.88 73 ILE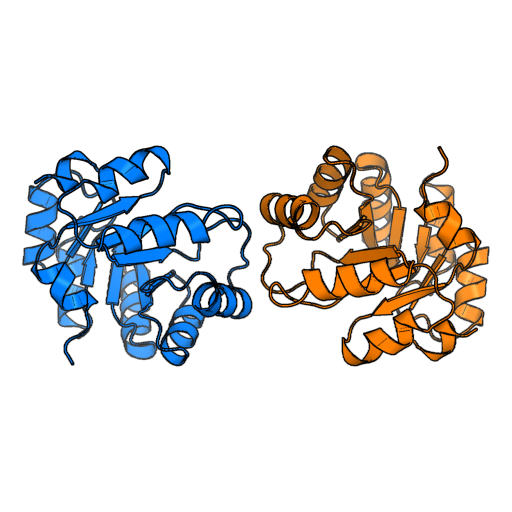 B CA 1
ATOM 2054 C C . ILE B 1 73 ? -2.32 -1.584 9.258 1 97.88 73 ILE B C 1
ATOM 2056 O O . ILE B 1 73 ? -1.38 -1.185 9.953 1 97.88 73 ILE B O 1
ATOM 2060 N N . CYS B 1 74 ? -2.125 -2.506 8.367 1 97.94 74 CYS B N 1
ATOM 2061 C CA . CYS B 1 74 ? -0.821 -3.125 8.148 1 97.94 74 CYS B CA 1
ATOM 2062 C C . CYS B 1 74 ? 0.214 -2.086 7.738 1 97.94 74 CYS B C 1
ATOM 2064 O O . CYS B 1 74 ? 1.317 -2.051 8.289 1 97.94 74 CYS B O 1
ATOM 2066 N N . ALA B 1 75 ? -0.142 -1.271 6.832 1 98.12 75 ALA B N 1
ATOM 2067 C CA . ALA B 1 75 ? 0.753 -0.208 6.383 1 98.12 75 ALA B CA 1
ATOM 2068 C C . ALA B 1 75 ? 1.042 0.778 7.512 1 98.12 75 ALA B C 1
ATOM 2070 O O . ALA B 1 75 ? 2.184 1.208 7.691 1 98.12 75 ALA B O 1
ATOM 2071 N N . LEU B 1 76 ? 0.004 1.109 8.227 1 98.56 76 LEU B N 1
ATOM 2072 C CA . LEU B 1 76 ? 0.166 2.002 9.367 1 98.56 76 LEU B CA 1
ATOM 2073 C C . LEU B 1 76 ? 1.161 1.427 10.367 1 98.56 76 LEU B C 1
ATOM 2075 O O . LEU B 1 76 ? 2.049 2.137 10.852 1 98.56 76 LEU B O 1
ATOM 2079 N N . LYS B 1 77 ? 1.037 0.141 10.656 1 98.44 77 LYS B N 1
ATOM 2080 C CA . LYS B 1 77 ? 1.949 -0.524 11.586 1 98.44 77 LYS B CA 1
ATOM 2081 C C . LYS B 1 77 ? 3.385 -0.483 11.07 1 98.44 77 LYS B C 1
ATOM 2083 O O . LYS B 1 77 ? 4.316 -0.214 11.828 1 98.44 77 LYS B O 1
ATOM 2088 N N . TYR B 1 78 ? 3.562 -0.732 9.844 1 98.44 78 TYR B N 1
ATOM 2089 C CA . TYR B 1 78 ? 4.891 -0.695 9.234 1 98.44 78 TYR B CA 1
ATOM 2090 C C . TYR B 1 78 ? 5.504 0.695 9.352 1 98.44 78 TYR B C 1
ATOM 2092 O O . TYR B 1 78 ? 6.676 0.835 9.711 1 98.44 78 TYR B O 1
ATOM 2100 N N . ILE B 1 79 ? 4.723 1.726 9.039 1 98.44 79 ILE B N 1
ATOM 2101 C CA . ILE B 1 79 ? 5.188 3.107 9.094 1 98.44 79 ILE B CA 1
ATOM 2102 C C . ILE B 1 79 ? 5.57 3.465 10.531 1 98.44 79 ILE B C 1
ATOM 2104 O O . ILE B 1 79 ? 6.625 4.059 10.766 1 98.44 79 ILE B O 1
ATOM 2108 N N . ASN B 1 80 ? 4.785 3.066 11.461 1 98.06 80 ASN B N 1
ATOM 2109 C CA . ASN B 1 80 ? 5.039 3.346 12.867 1 98.06 80 ASN B CA 1
ATOM 2110 C C . ASN B 1 80 ? 6.312 2.664 13.359 1 98.06 80 ASN B C 1
ATOM 2112 O O . ASN B 1 80 ? 7.082 3.252 14.117 1 98.06 80 ASN B O 1
ATOM 2116 N N . GLU B 1 81 ? 6.586 1.478 12.867 1 97.81 81 GLU B N 1
ATOM 2117 C CA . GLU B 1 81 ? 7.684 0.674 13.398 1 97.81 81 GLU B CA 1
ATOM 2118 C C . GLU B 1 81 ? 8.984 0.948 12.648 1 97.81 81 GLU B C 1
ATOM 2120 O O . GLU B 1 81 ? 10.07 0.875 13.227 1 97.81 81 GLU B O 1
ATOM 2125 N N . ASN B 1 82 ? 8.883 1.229 11.391 1 97.69 82 ASN B N 1
ATOM 2126 C CA . ASN B 1 82 ? 10.086 1.265 10.57 1 97.69 82 ASN B CA 1
ATOM 2127 C C . ASN B 1 82 ? 10.438 2.689 10.148 1 97.69 82 ASN B C 1
ATOM 2129 O O . ASN B 1 82 ? 11.602 2.996 9.891 1 97.69 82 ASN B O 1
ATOM 2133 N N . ILE B 1 83 ? 9.461 3.547 10.023 1 98.06 83 ILE B N 1
ATOM 2134 C CA . ILE B 1 83 ? 9.695 4.918 9.586 1 98.06 83 ILE B CA 1
ATOM 2135 C C . ILE B 1 83 ? 9.625 5.863 10.781 1 98.06 83 ILE B C 1
ATOM 2137 O O . ILE B 1 83 ? 10.383 6.836 10.852 1 98.06 83 ILE B O 1
ATOM 2141 N N . VAL B 1 84 ? 8.781 5.68 11.719 1 97.81 84 VAL B N 1
ATOM 2142 C CA . VAL B 1 84 ? 8.656 6.262 13.047 1 97.81 84 VAL B CA 1
ATOM 2143 C C . VAL B 1 84 ? 8.453 7.77 12.945 1 97.81 84 VAL B C 1
ATOM 2145 O O . VAL B 1 84 ? 9.219 8.547 13.523 1 97.81 84 VAL B O 1
ATOM 2148 N N . PRO B 1 85 ? 7.477 8.234 12.219 1 98.38 85 PRO B N 1
ATOM 2149 C CA . PRO B 1 85 ? 7.133 9.656 12.289 1 98.38 85 PRO B CA 1
ATOM 2150 C C . PRO B 1 85 ? 6.602 10.062 13.664 1 98.38 85 PRO B C 1
ATOM 2152 O O . PRO B 1 85 ? 6.391 9.211 14.531 1 98.38 85 PRO B O 1
ATOM 2155 N N . ASP B 1 86 ? 6.438 11.344 13.867 1 97.88 86 ASP B N 1
ATOM 2156 C CA . ASP B 1 86 ? 5.902 11.82 15.133 1 97.88 86 ASP B CA 1
ATOM 2157 C C . ASP B 1 86 ? 4.391 11.617 15.203 1 97.88 86 ASP B C 1
ATOM 2159 O O . ASP B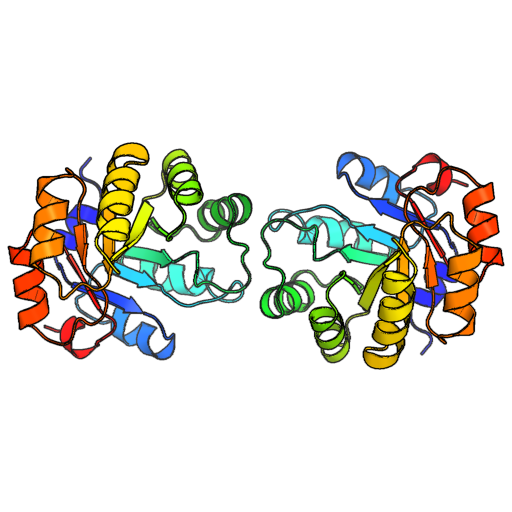 1 86 ? 3.811 11.602 16.297 1 97.88 86 ASP B O 1
ATOM 2163 N N . GLY B 1 87 ? 3.789 11.453 14.078 1 98.12 87 GLY B N 1
ATOM 2164 C CA . GLY B 1 87 ? 2.361 11.195 13.977 1 98.12 87 GLY B CA 1
ATOM 2165 C C . GLY B 1 87 ? 1.881 11.016 12.555 1 98.12 87 GLY B C 1
ATOM 2166 O O . GLY B 1 87 ? 2.688 10.984 11.617 1 98.12 87 GLY B O 1
ATOM 2167 N N . ILE B 1 88 ? 0.535 10.875 12.461 1 98.69 88 ILE B N 1
ATOM 2168 C CA . ILE B 1 88 ? -0.018 10.648 11.133 1 98.69 88 ILE B CA 1
ATOM 2169 C C . ILE B 1 88 ? -1.252 11.523 10.93 1 98.69 88 ILE B C 1
ATOM 2171 O O . ILE B 1 88 ? -1.85 12 11.898 1 98.69 88 ILE B O 1
ATOM 2175 N N . ILE B 1 89 ? -1.523 11.758 9.68 1 98.69 89 ILE B N 1
ATOM 2176 C CA . ILE B 1 89 ? -2.74 12.422 9.227 1 98.69 89 ILE B CA 1
ATOM 2177 C C . ILE B 1 89 ? -3.529 11.492 8.312 1 98.69 89 ILE B C 1
ATOM 2179 O O . ILE B 1 89 ? -2.947 10.789 7.477 1 98.69 89 ILE B O 1
ATOM 2183 N N . THR B 1 90 ? -4.836 11.43 8.461 1 98.69 90 THR B N 1
ATOM 2184 C CA . THR B 1 90 ? -5.664 10.648 7.551 1 98.69 90 THR B CA 1
ATOM 2185 C C . THR B 1 90 ? -7.121 11.094 7.625 1 98.69 90 THR B C 1
ATOM 2187 O O . THR B 1 90 ? -7.543 11.688 8.617 1 98.69 90 THR B O 1
ATOM 2190 N N . THR B 1 91 ? -7.824 10.82 6.598 1 97.62 91 THR B N 1
ATOM 2191 C CA . THR B 1 91 ? -9.266 11.062 6.594 1 97.62 91 THR B CA 1
ATOM 2192 C C . THR B 1 91 ? -10.023 9.844 7.113 1 97.62 91 THR B C 1
ATOM 2194 O O . THR B 1 91 ? -11.219 9.93 7.406 1 97.62 91 THR B O 1
ATOM 2197 N N . LYS B 1 92 ? -9.336 8.781 7.316 1 97.31 92 LYS B N 1
ATOM 2198 C CA . LYS B 1 92 ? -9.984 7.52 7.668 1 97.31 92 LYS B CA 1
ATOM 2199 C C . LYS B 1 92 ? -10.055 7.344 9.18 1 97.31 92 LYS B C 1
ATOM 2201 O O . LYS B 1 92 ? -9.023 7.199 9.844 1 97.31 92 LYS B O 1
ATOM 2206 N N . SER B 1 93 ? -11.273 7.223 9.664 1 96.69 93 SER B N 1
ATOM 2207 C CA . SER B 1 93 ? -11.492 7.105 11.102 1 96.69 93 SER B CA 1
ATOM 2208 C C . SER B 1 93 ? -10.93 5.797 11.641 1 96.69 93 SER B C 1
ATOM 2210 O O . SER B 1 93 ? -10.43 5.746 12.766 1 96.69 93 SER B O 1
ATOM 2212 N N . SER B 1 94 ? -11.008 4.762 10.836 1 97.19 94 SER B N 1
ATOM 2213 C CA . SER B 1 94 ? -10.508 3.459 11.266 1 97.19 94 SER B CA 1
ATOM 2214 C C . SER B 1 94 ? -9 3.506 11.516 1 97.19 94 SER B C 1
ATOM 2216 O O . SER B 1 94 ? -8.5 2.875 12.445 1 97.19 94 SER B O 1
ATOM 2218 N N . LEU B 1 95 ? -8.328 4.258 10.773 1 98.31 95 LEU B N 1
ATOM 2219 C CA . LEU B 1 95 ? -6.879 4.359 10.93 1 98.31 95 LEU B CA 1
ATOM 2220 C C . LEU B 1 95 ? -6.523 5.25 12.117 1 98.31 95 LEU B C 1
ATOM 2222 O O . LEU B 1 95 ? -5.5 5.039 12.773 1 98.31 95 LEU B O 1
ATOM 2226 N N . ILE B 1 96 ? -7.383 6.207 12.398 1 98.31 96 ILE B N 1
ATOM 2227 C CA . ILE B 1 96 ? -7.191 7.035 13.578 1 98.31 96 ILE B CA 1
ATOM 2228 C C . ILE B 1 96 ? -7.254 6.168 14.836 1 98.31 96 ILE B C 1
ATOM 2230 O O . ILE B 1 96 ? -6.379 6.254 15.703 1 98.31 96 ILE B O 1
ATOM 2234 N N . ARG B 1 97 ? -8.203 5.363 14.875 1 97.44 97 ARG B N 1
ATOM 2235 C CA . ARG B 1 97 ? -8.375 4.473 16.016 1 97.44 97 ARG B CA 1
ATOM 2236 C C . ARG B 1 97 ? -7.168 3.557 16.172 1 97.44 97 ARG B C 1
ATOM 2238 O O . ARG B 1 97 ? -6.648 3.398 17.281 1 97.44 97 ARG B O 1
ATOM 2245 N N . ALA B 1 98 ? -6.766 2.986 15.094 1 97.88 98 ALA B N 1
ATOM 2246 C CA . ALA B 1 98 ? -5.605 2.096 15.117 1 97.88 98 ALA B CA 1
ATOM 2247 C C . ALA B 1 98 ? -4.352 2.844 15.562 1 97.88 98 ALA B C 1
ATOM 2249 O O . ALA B 1 98 ? -3.557 2.324 16.344 1 97.88 98 ALA B O 1
ATOM 2250 N N . ALA B 1 99 ? -4.145 4.023 15.047 1 97.81 99 ALA B N 1
ATOM 2251 C CA . ALA B 1 99 ? -2.982 4.84 15.398 1 97.81 99 ALA B CA 1
ATOM 2252 C C . ALA B 1 99 ? -2.955 5.137 16.891 1 97.81 99 ALA B C 1
ATOM 2254 O O . ALA B 1 99 ? -1.907 5.023 17.531 1 97.81 99 ALA B O 1
ATOM 2255 N N . LYS B 1 100 ? -4.055 5.477 17.391 1 96.19 100 LYS B N 1
ATOM 2256 C CA . LYS B 1 100 ? -4.168 5.762 18.828 1 96.19 100 LYS B CA 1
ATOM 2257 C C . LYS B 1 100 ? -3.822 4.535 19.656 1 96.19 100 LYS B C 1
ATOM 2259 O O . LYS B 1 100 ? -3.121 4.641 20.672 1 96.19 100 LYS B O 1
ATOM 2264 N N . GLU B 1 101 ? -4.27 3.447 19.234 1 96.44 101 GLU B N 1
ATOM 2265 C CA . GLU B 1 101 ? -3.988 2.197 19.938 1 96.44 101 GLU B CA 1
ATOM 2266 C C . GLU B 1 101 ? -2.494 1.888 19.922 1 96.44 101 GLU B C 1
ATOM 2268 O O . GLU B 1 101 ? -1.98 1.266 20.859 1 96.44 101 GLU B O 1
ATOM 2273 N N . MET B 1 102 ? -1.845 2.377 18.969 1 96.25 102 MET B N 1
ATOM 2274 C CA . MET B 1 102 ? -0.409 2.143 18.844 1 96.25 102 MET B CA 1
ATOM 2275 C C . MET B 1 102 ? 0.386 3.23 19.547 1 96.25 102 MET B C 1
ATOM 2277 O O . MET B 1 102 ? 1.618 3.191 19.578 1 96.25 102 MET B O 1
ATOM 2281 N N . GLY B 1 103 ? -0.273 4.25 20.062 1 95.38 103 GLY B N 1
ATOM 2282 C CA . GLY B 1 103 ? 0.391 5.352 20.734 1 95.38 103 GLY B CA 1
ATOM 2283 C C . GLY B 1 103 ? 0.924 6.402 19.781 1 95.38 103 GLY B C 1
ATOM 2284 O O . GLY B 1 103 ? 1.749 7.238 20.156 1 95.38 103 GLY B O 1
ATOM 2285 N N . LEU B 1 104 ? 0.521 6.324 18.594 1 96.5 104 LEU B N 1
ATOM 2286 C CA . LEU B 1 104 ? 0.937 7.281 17.578 1 96.5 104 LEU B CA 1
ATOM 2287 C C . LEU B 1 104 ? 0.003 8.492 17.547 1 96.5 104 LEU B C 1
ATOM 2289 O O . LEU B 1 104 ? -1.22 8.336 17.562 1 96.5 104 LEU B O 1
ATOM 2293 N N . PHE B 1 105 ? 0.592 9.727 17.578 1 97.88 105 PHE B N 1
ATOM 2294 C CA . PHE B 1 105 ? -0.214 10.938 17.5 1 97.88 105 PHE B CA 1
ATOM 2295 C C . PHE B 1 105 ? -1.02 10.969 16.203 1 97.88 105 PHE B C 1
ATOM 2297 O O . PHE B 1 105 ? -0.465 10.805 15.117 1 97.88 105 PHE B O 1
ATOM 2304 N N . SER B 1 106 ? -2.307 11.141 16.281 1 98.12 106 SER B N 1
ATOM 2305 C CA . SER B 1 106 ? -3.17 11.016 15.109 1 98.12 106 SER B CA 1
ATOM 2306 C C . SER B 1 106 ? -3.961 12.297 14.867 1 98.12 106 SER B C 1
ATOM 2308 O O . SER B 1 106 ? -4.625 12.805 15.773 1 98.12 106 SER B O 1
ATOM 2310 N N . ILE B 1 107 ? -3.887 12.797 13.664 1 98.5 107 ILE B N 1
ATOM 2311 C CA . ILE B 1 107 ? -4.645 13.961 13.219 1 98.5 107 ILE B CA 1
ATOM 2312 C C . ILE B 1 107 ? -5.691 13.531 12.195 1 98.5 107 ILE B C 1
ATOM 2314 O O . ILE B 1 107 ? -5.352 12.977 11.148 1 98.5 107 ILE B O 1
ATOM 2318 N N . GLN B 1 108 ? -6.918 13.75 12.508 1 98.5 108 GLN B N 1
ATOM 2319 C CA . GLN B 1 108 ? -7.98 13.438 11.555 1 98.5 108 GLN B CA 1
ATOM 2320 C C . GLN B 1 108 ? -8.289 14.633 10.664 1 98.5 108 GLN B C 1
ATOM 2322 O O . GLN B 1 108 ? -8.68 15.695 11.148 1 98.5 108 GLN B O 1
ATOM 2327 N N . ARG B 1 109 ? -8.07 14.453 9.422 1 98.44 109 ARG B N 1
ATOM 2328 C CA . ARG B 1 109 ? -8.406 15.492 8.461 1 98.44 109 ARG B CA 1
ATOM 2329 C C . ARG B 1 109 ? -9.883 15.43 8.086 1 98.44 109 ARG B C 1
ATOM 2331 O O . ARG B 1 109 ? -10.391 14.367 7.73 1 98.44 109 ARG B O 1
ATOM 2338 N N . LEU B 1 110 ? -10.492 16.609 8.125 1 97.62 110 LEU B N 1
ATOM 2339 C CA . LEU B 1 110 ? -11.914 16.703 7.805 1 97.62 110 LEU B CA 1
ATOM 2340 C C . LEU B 1 110 ? -12.164 17.75 6.723 1 97.62 110 LEU B C 1
ATOM 2342 O O . LEU B 1 110 ? -11.711 18.891 6.836 1 97.62 110 LEU B O 1
ATOM 2346 N N . PHE B 1 111 ? -12.891 17.297 5.711 1 97.31 111 PHE B N 1
ATOM 2347 C CA . PHE B 1 111 ? -13.312 18.234 4.664 1 97.31 111 PHE B CA 1
ATOM 2348 C C . PHE B 1 111 ? -14.703 18.781 4.949 1 97.31 111 PHE B C 1
ATOM 2350 O O . PHE B 1 111 ? -15.656 18.016 5.109 1 97.31 111 PHE B O 1
ATOM 2357 N N . MET B 1 112 ? -14.727 20.047 5.035 1 95.38 112 MET B N 1
ATOM 2358 C CA . MET B 1 112 ? -16.016 20.703 5.246 1 95.38 112 MET B CA 1
ATOM 2359 C C . MET B 1 112 ? -16.609 21.188 3.926 1 95.38 112 MET B C 1
ATOM 2361 O O . MET B 1 112 ? -16.203 22.219 3.406 1 95.38 112 MET B O 1
ATOM 2365 N N . LEU B 1 113 ? -17.5 20.469 3.457 1 92.06 113 LEU B N 1
ATOM 2366 C CA . LEU B 1 113 ? -18.062 20.75 2.139 1 92.06 113 LEU B CA 1
ATOM 2367 C C . LEU B 1 113 ? -19.469 21.359 2.254 1 92.06 113 LEU B C 1
ATOM 2369 O O . LEU B 1 113 ? -19.828 22.234 1.467 1 92.06 113 LEU B O 1
ATOM 2373 N N . ASP B 1 114 ? -20.25 20.859 3.254 1 93.31 114 ASP B N 1
ATOM 2374 C CA . ASP B 1 114 ? -21.625 21.281 3.473 1 93.31 114 ASP B CA 1
ATOM 2375 C C . ASP B 1 114 ? -22.062 21.031 4.918 1 93.31 114 ASP B C 1
ATOM 2377 O O . ASP B 1 114 ? -21.234 20.703 5.766 1 93.31 114 ASP B O 1
ATOM 2381 N N . ALA B 1 115 ? -23.266 21.25 5.145 1 93.69 115 ALA B N 1
ATOM 2382 C CA . ALA B 1 115 ? -23.797 21.109 6.504 1 93.69 115 ALA B CA 1
ATOM 2383 C C . ALA B 1 115 ? -23.703 19.656 6.98 1 93.69 115 ALA B C 1
ATOM 2385 O O . ALA B 1 115 ? -23.422 19.406 8.156 1 93.69 115 ALA B O 1
ATOM 2386 N N . LEU B 1 116 ? -23.922 18.75 6.09 1 94.5 116 LEU B N 1
ATOM 2387 C CA . LEU B 1 116 ? -23.875 17.344 6.434 1 94.5 116 LEU B CA 1
ATOM 2388 C C . LEU B 1 116 ? -22.453 16.922 6.809 1 94.5 116 LEU B C 1
ATOM 2390 O O . LEU B 1 116 ? -22.25 16.156 7.754 1 94.5 116 LEU B O 1
ATOM 2394 N N . SER B 1 117 ? -21.516 17.406 6.066 1 95.38 117 SER B N 1
ATOM 2395 C CA . SER B 1 117 ? -20.125 17.078 6.375 1 95.38 117 SER B CA 1
ATOM 2396 C C . SER B 1 117 ? -19.719 17.656 7.73 1 95.38 117 SER B C 1
ATOM 2398 O O . SER B 1 117 ? -18.922 17.047 8.453 1 95.38 117 SER B O 1
ATOM 2400 N N . LEU B 1 118 ? -20.219 18.797 8.031 1 96.5 118 LEU B N 1
ATOM 2401 C CA . LEU B 1 118 ? -19.953 19.391 9.336 1 96.5 118 LEU B CA 1
ATOM 2402 C C . LEU B 1 118 ? -20.516 18.531 10.461 1 96.5 118 LEU B C 1
ATOM 2404 O O . LEU B 1 118 ? -19.797 18.203 11.414 1 96.5 118 LEU B O 1
ATOM 2408 N N . GLU B 1 119 ? -21.703 18.141 10.336 1 96.75 119 GLU B N 1
ATOM 2409 C CA . GLU B 1 119 ? -22.359 17.312 11.352 1 96.75 119 GLU B CA 1
ATOM 2410 C C . GLU B 1 119 ? -21.641 15.977 11.516 1 96.75 119 GLU B C 1
ATOM 2412 O O . GLU B 1 119 ? -21.375 15.547 12.633 1 96.75 119 GLU B O 1
ATOM 2417 N N . SER B 1 120 ? -21.391 15.375 10.391 1 96.62 120 SER B N 1
ATOM 2418 C CA . SER B 1 120 ? -20.719 14.086 10.445 1 96.62 120 SER B CA 1
ATOM 2419 C C . SER B 1 120 ? -19.297 14.227 10.984 1 96.62 120 SER B C 1
ATOM 2421 O O . SER B 1 120 ? -18.797 13.328 11.664 1 96.62 120 SER B O 1
ATOM 2423 N N . GLY B 1 121 ? -18.672 15.297 10.586 1 96.69 121 GLY B N 1
ATOM 2424 C CA . GLY B 1 121 ? -17.359 15.562 11.125 1 96.69 121 GLY B CA 1
ATOM 2425 C C . GLY B 1 121 ? -17.328 15.68 12.633 1 96.69 121 GLY B C 1
ATOM 2426 O O . GLY B 1 121 ? -16.516 15.047 13.305 1 96.69 121 GLY B O 1
ATOM 2427 N N . ILE B 1 122 ? -18.25 16.438 13.156 1 97.19 122 ILE B N 1
ATOM 2428 C CA . ILE B 1 122 ? -18.359 16.641 14.594 1 97.19 122 ILE B CA 1
ATOM 2429 C C . ILE B 1 122 ? -18.641 15.297 15.281 1 97.19 122 ILE B C 1
ATOM 2431 O O . ILE B 1 122 ? -18.016 14.961 16.281 1 97.19 122 ILE B O 1
ATOM 2435 N N . SER B 1 123 ? -19.547 14.586 14.68 1 97.38 123 SER B N 1
ATOM 2436 C CA . SER B 1 123 ? -19.875 13.273 15.211 1 97.38 123 SER B CA 1
ATOM 2437 C C . SER B 1 123 ? -18.656 12.352 15.211 1 97.38 123 SER B C 1
ATOM 2439 O O . SER B 1 123 ? -18.422 11.633 16.188 1 97.38 123 SER B O 1
ATOM 2441 N N . SER B 1 124 ? -17.922 12.406 14.148 1 96.69 124 SER B N 1
ATOM 2442 C CA . SER B 1 124 ? -16.719 11.586 14.039 1 96.69 124 SER B CA 1
ATOM 2443 C C . SER B 1 124 ? -15.703 11.953 15.109 1 96.69 124 SER B C 1
ATOM 2445 O O . SER B 1 124 ? -15.133 11.07 15.758 1 96.69 124 SER B O 1
ATOM 2447 N N . ILE B 1 125 ? -15.508 13.18 15.352 1 97.12 125 ILE B N 1
ATOM 2448 C CA . ILE B 1 125 ? -14.555 13.664 16.344 1 97.12 125 ILE B CA 1
ATOM 2449 C C . ILE B 1 125 ? -14.969 13.164 17.734 1 97.12 125 ILE B C 1
ATOM 2451 O O . ILE B 1 125 ? -14.125 12.68 18.5 1 97.12 125 ILE B O 1
ATOM 2455 N N . LYS B 1 126 ? -16.234 13.258 18.016 1 96.75 126 LYS B N 1
ATOM 2456 C CA . LYS B 1 126 ? -16.734 12.883 19.328 1 96.75 126 LYS B CA 1
ATOM 2457 C C . LYS B 1 126 ? -16.609 11.383 19.562 1 96.75 126 LYS B C 1
ATOM 2459 O O . LYS B 1 126 ? -16.359 10.938 20.688 1 96.75 126 LYS B O 1
ATOM 2464 N N . THR B 1 127 ? -16.719 10.641 18.516 1 96.06 127 THR B N 1
ATOM 2465 C CA . THR B 1 127 ? -16.719 9.188 18.609 1 96.06 127 THR B CA 1
ATOM 2466 C C . THR B 1 127 ? -15.281 8.648 18.625 1 96.06 127 THR B C 1
ATOM 2468 O O . THR B 1 127 ? -14.93 7.812 19.453 1 96.06 127 THR B O 1
ATOM 2471 N N . ILE B 1 128 ? -14.461 9.164 17.781 1 96.12 128 ILE B N 1
ATOM 2472 C CA . ILE B 1 128 ? -13.125 8.617 17.578 1 96.12 128 ILE B CA 1
ATOM 2473 C C . ILE B 1 128 ? -12.133 9.305 18.516 1 96.12 128 ILE B C 1
ATOM 2475 O O . ILE B 1 128 ? -11.141 8.703 18.922 1 96.12 128 ILE B O 1
ATOM 2479 N N . ARG B 1 129 ? -12.305 10.57 18.781 1 96.12 129 ARG B N 1
ATOM 2480 C CA . ARG B 1 129 ? -11.484 11.414 19.656 1 96.12 129 ARG B CA 1
ATOM 2481 C C . ARG B 1 129 ? -10.023 11.398 19.219 1 96.12 129 ARG B C 1
ATOM 2483 O O . ARG B 1 129 ? -9.148 10.984 19.984 1 96.12 129 ARG B O 1
ATOM 2490 N N . PRO B 1 130 ? -9.773 11.797 18.016 1 97.81 130 PRO B N 1
ATOM 2491 C CA . PRO B 1 130 ? -8.383 11.922 17.562 1 97.81 130 PRO B CA 1
ATOM 2492 C C . PRO B 1 130 ? -7.562 12.859 18.453 1 97.81 130 PRO B C 1
ATOM 2494 O O . PRO B 1 130 ? -8.125 13.586 19.281 1 97.81 130 PRO B O 1
ATOM 2497 N N . ASP B 1 131 ? -6.223 12.844 18.359 1 97.5 131 ASP B N 1
ATOM 2498 C CA . ASP B 1 131 ? -5.387 13.75 19.141 1 97.5 131 ASP B CA 1
ATOM 2499 C C . ASP B 1 131 ? -5.547 15.195 18.672 1 97.5 131 ASP B C 1
ATOM 2501 O O . ASP B 1 131 ? -5.41 16.125 19.469 1 97.5 131 ASP B O 1
ATOM 2505 N N . ALA B 1 132 ? -5.797 15.391 17.406 1 97.69 132 ALA B N 1
ATOM 2506 C CA . ALA B 1 132 ? -6.102 16.688 16.797 1 97.69 132 ALA B CA 1
ATOM 2507 C C . ALA B 1 132 ? -6.918 16.516 15.523 1 97.69 132 ALA B C 1
ATOM 2509 O O . ALA B 1 132 ? -7.027 15.406 14.992 1 97.69 132 ALA B O 1
ATOM 2510 N N . VAL B 1 133 ? -7.523 17.625 15.062 1 97.94 133 VAL B N 1
ATOM 2511 C CA . VAL B 1 133 ? -8.266 17.594 13.805 1 97.94 133 VAL B CA 1
ATOM 2512 C C . VAL B 1 133 ? -7.77 18.719 12.883 1 97.94 133 V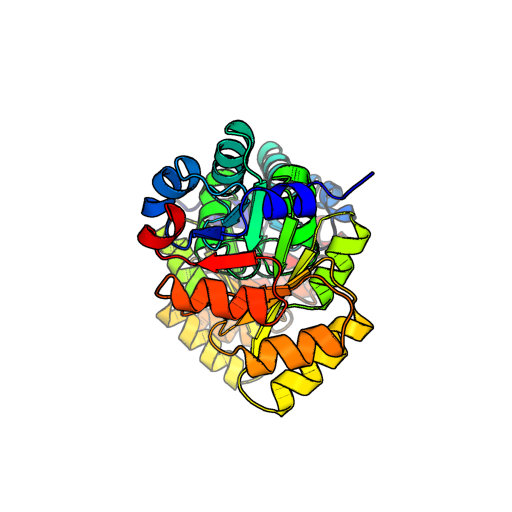AL B C 1
ATOM 2514 O O . VAL B 1 133 ? -7.375 19.781 13.359 1 97.94 133 VAL B O 1
ATOM 2517 N N . GLU B 1 134 ? -7.711 18.406 11.68 1 98.25 134 GLU B N 1
ATOM 2518 C CA . GLU B 1 134 ? -7.441 19.406 10.664 1 98.25 134 GLU B CA 1
ATOM 2519 C C . GLU B 1 134 ? -8.68 19.672 9.805 1 98.25 134 GLU B C 1
ATOM 2521 O O . GLU B 1 134 ? -9.234 18.734 9.211 1 98.25 134 GLU B O 1
ATOM 2526 N N . ILE B 1 135 ? -9.031 20.922 9.703 1 97.69 135 ILE B N 1
ATOM 2527 C CA . ILE B 1 135 ? -10.242 21.281 8.984 1 97.69 135 ILE B CA 1
ATOM 2528 C C . ILE B 1 135 ? -9.867 21.922 7.641 1 97.69 135 ILE B C 1
ATOM 2530 O O . ILE B 1 135 ? -9.062 22.859 7.594 1 97.69 135 ILE B O 1
ATOM 2534 N N . LEU B 1 136 ? -10.422 21.406 6.629 1 97.31 136 LEU B N 1
ATOM 2535 C CA . LEU B 1 136 ? -10.281 21.969 5.293 1 97.31 136 LEU B CA 1
ATOM 2536 C C . LEU B 1 136 ? -11.648 22.266 4.68 1 97.31 136 LEU B C 1
ATOM 2538 O O . LEU B 1 136 ? -12.562 21.438 4.762 1 97.31 136 LEU B O 1
ATOM 2542 N N . PRO B 1 137 ? -11.906 23.359 3.969 1 96.62 137 PRO B N 1
ATOM 2543 C CA . PRO B 1 137 ? -10.93 24.453 3.871 1 96.62 137 PRO B CA 1
ATOM 2544 C C . PRO B 1 137 ? -10.812 25.266 5.16 1 96.62 137 PRO B C 1
ATOM 2546 O O . PRO B 1 137 ? -11.773 25.328 5.938 1 96.62 137 PRO B O 1
ATOM 2549 N N . GLY B 1 138 ? -9.641 25.828 5.41 1 94.12 138 GLY B N 1
ATOM 2550 C CA . GLY B 1 138 ? -9.359 26.516 6.664 1 94.12 138 GLY B CA 1
ATOM 2551 C C . GLY B 1 138 ? -9.812 27.953 6.672 1 94.12 138 GLY B C 1
ATOM 2552 O O . GLY B 1 138 ? -9.773 28.625 7.711 1 94.12 138 GLY B O 1
ATOM 2553 N N . ILE B 1 139 ? -10.336 28.422 5.555 1 92.38 139 ILE B N 1
ATOM 2554 C CA . ILE B 1 139 ? -10.711 29.828 5.434 1 92.38 139 ILE B CA 1
ATOM 2555 C C . ILE B 1 139 ? -12.18 30 5.836 1 92.38 139 ILE B C 1
ATOM 2557 O O . ILE B 1 139 ? -12.898 30.797 5.234 1 92.38 139 ILE B O 1
ATOM 2561 N N . MET B 1 140 ? -12.594 29.172 6.703 1 93.12 140 MET B N 1
ATOM 2562 C CA . MET B 1 140 ? -13.961 29.25 7.207 1 93.12 140 MET B CA 1
ATOM 2563 C C . MET B 1 140 ? -13.969 29.422 8.727 1 93.12 140 MET B C 1
ATOM 2565 O O . MET B 1 140 ? -14.336 28.5 9.461 1 93.12 140 MET B O 1
ATOM 2569 N N . PRO B 1 141 ? -13.773 30.641 9.195 1 93.62 141 PRO B N 1
ATOM 2570 C CA . PRO B 1 141 ? -13.672 30.859 10.641 1 93.62 141 PRO B CA 1
ATOM 2571 C C . PRO B 1 141 ? -14.961 30.516 11.383 1 93.62 141 PRO B C 1
ATOM 2573 O O . PRO B 1 141 ? -14.914 30.062 12.531 1 93.62 141 PRO B O 1
ATOM 2576 N N . ARG B 1 142 ? -16 30.734 10.773 1 94.75 142 ARG B N 1
ATOM 2577 C CA . ARG B 1 142 ? -17.281 30.406 11.414 1 94.75 142 ARG B CA 1
ATOM 2578 C C . ARG B 1 142 ? -17.391 28.922 11.695 1 94.75 142 ARG B C 1
ATOM 2580 O O . ARG B 1 142 ? -17.828 28.516 12.766 1 94.75 142 ARG B O 1
ATOM 2587 N N . VAL B 1 143 ? -17.016 28.125 10.703 1 95.38 143 VAL B N 1
ATOM 2588 C CA . VAL B 1 143 ? -17.062 26.688 10.844 1 95.38 143 VAL B CA 1
ATOM 2589 C C . VAL B 1 143 ? -16.078 26.234 11.93 1 95.38 143 VAL B C 1
ATOM 2591 O O . VAL B 1 143 ? -16.406 25.391 12.758 1 95.38 143 VAL B O 1
ATOM 2594 N N . THR B 1 144 ? -14.875 26.797 11.898 1 96.12 144 THR B N 1
ATOM 2595 C CA . THR B 1 144 ? -13.875 26.5 12.914 1 96.12 144 THR B CA 1
ATOM 2596 C C . THR B 1 144 ? -14.406 26.797 14.305 1 96.12 144 THR B C 1
ATOM 2598 O O . THR B 1 144 ? -14.227 26 15.234 1 96.12 144 THR B O 1
ATOM 2601 N N . LYS B 1 145 ? -15.062 27.891 14.43 1 96 145 LYS B N 1
ATOM 2602 C CA . LYS B 1 145 ? -15.625 28.297 15.711 1 96 145 LYS B CA 1
ATOM 2603 C C . LYS B 1 145 ? -16.688 27.297 16.188 1 96 145 LYS B C 1
ATOM 2605 O O . LYS B 1 145 ? -16.734 26.938 17.359 1 96 145 LYS B O 1
ATOM 2610 N N . ILE B 1 146 ? -17.547 26.922 15.266 1 96.25 146 ILE B N 1
ATOM 2611 C CA . ILE B 1 146 ? -18.594 25.969 15.586 1 96.25 146 ILE B CA 1
ATOM 2612 C C . ILE B 1 146 ? -17.969 24.672 16.109 1 96.25 146 ILE B C 1
ATOM 2614 O O . ILE B 1 146 ? -18.375 24.156 17.156 1 96.25 146 ILE B O 1
ATOM 2618 N N . ILE B 1 147 ? -16.953 24.156 15.406 1 96.44 147 ILE B N 1
ATOM 2619 C CA . ILE B 1 147 ? -16.312 22.906 15.781 1 96.44 147 ILE B CA 1
ATOM 2620 C C . ILE B 1 147 ? -15.609 23.062 17.125 1 96.44 147 ILE B C 1
ATOM 2622 O O . ILE B 1 147 ? -15.719 22.203 18 1 96.44 147 ILE B O 1
ATOM 2626 N N . SER B 1 148 ? -14.914 24.156 17.281 1 94.94 148 SER B N 1
ATOM 2627 C CA . SER B 1 148 ? -14.156 24.422 18.5 1 94.94 148 SER B CA 1
ATOM 2628 C C . SER B 1 148 ? -15.078 24.438 19.719 1 94.94 148 SER B C 1
ATOM 2630 O O . SER B 1 148 ? -14.672 24.062 20.812 1 94.94 148 SER B O 1
ATOM 2632 N N . THR B 1 149 ? -16.234 24.891 19.547 1 94.88 149 THR B N 1
ATOM 2633 C CA . THR B 1 149 ? -17.188 24.984 20.656 1 94.88 149 THR B CA 1
ATOM 2634 C C . THR B 1 149 ? -17.828 23.625 20.938 1 94.88 149 THR B C 1
ATOM 2636 O O . THR B 1 149 ? -18.188 23.344 22.078 1 94.88 149 THR B O 1
ATOM 2639 N N . GLU B 1 150 ? -17.953 22.828 19.953 1 95.06 150 GLU B N 1
ATOM 2640 C CA . GLU B 1 150 ? -18.656 21.562 20.078 1 95.06 150 GLU B CA 1
ATOM 2641 C C . GLU B 1 150 ? -17.734 20.453 20.578 1 95.06 150 GLU B C 1
ATOM 2643 O O . GLU B 1 150 ? -18.188 19.484 21.188 1 95.06 150 GLU B O 1
ATOM 2648 N N . VAL B 1 151 ? -16.469 20.609 20.203 1 93.62 151 VAL B N 1
ATOM 2649 C CA . VAL B 1 151 ? -15.57 19.516 20.562 1 93.62 151 VAL B CA 1
ATOM 2650 C C . VAL B 1 151 ? -14.375 20.062 21.344 1 93.62 151 VAL B C 1
ATOM 2652 O O . VAL B 1 151 ? -14.008 21.234 21.188 1 93.62 151 VAL B O 1
ATOM 2655 N N . ASN B 1 152 ? -13.773 19.344 22.266 1 92.44 152 ASN B N 1
ATOM 2656 C CA . ASN B 1 152 ? -12.609 19.734 23.062 1 92.44 152 ASN B CA 1
ATOM 2657 C C . ASN B 1 152 ? -11.336 19.078 22.531 1 92.44 152 ASN B C 1
ATOM 2659 O O . ASN B 1 152 ? -10.633 18.391 23.281 1 92.44 152 ASN B O 1
ATOM 2663 N N . ILE B 1 153 ? -11.102 19.172 21.234 1 95.38 153 ILE B N 1
ATOM 2664 C CA . ILE B 1 153 ? -9.93 18.625 20.562 1 95.38 153 ILE B CA 1
ATOM 2665 C C . ILE B 1 153 ? -9.203 19.734 19.812 1 95.38 153 ILE B C 1
ATOM 2667 O O . ILE B 1 153 ? -9.836 20.609 19.219 1 95.38 153 ILE B O 1
ATOM 2671 N N . PRO B 1 154 ? -7.867 19.734 19.922 1 96.69 154 PRO B N 1
ATOM 2672 C CA . PRO B 1 154 ? -7.113 20.75 19.188 1 96.69 154 PRO B CA 1
ATOM 2673 C C . PRO B 1 154 ? -7.465 20.797 17.703 1 96.69 154 PRO B C 1
ATOM 2675 O O . PRO B 1 154 ? -7.602 19.734 17.062 1 96.69 154 PRO B O 1
ATOM 2678 N N . ILE B 1 155 ? -7.566 22.047 17.219 1 97.56 155 ILE B N 1
ATOM 2679 C CA . ILE B 1 155 ? -7.988 22.234 15.828 1 97.56 155 ILE B CA 1
ATOM 2680 C C . ILE B 1 155 ? -6.859 22.891 15.039 1 97.56 155 ILE B C 1
ATOM 2682 O O . ILE B 1 155 ? -6.266 23.875 15.492 1 97.56 155 ILE B O 1
ATOM 2686 N N . ILE B 1 156 ? -6.574 22.312 13.961 1 98.12 156 ILE B N 1
ATOM 2687 C CA . ILE B 1 156 ? -5.688 22.891 12.953 1 98.12 156 ILE B CA 1
ATOM 2688 C C . ILE B 1 156 ? -6.484 23.203 11.695 1 98.12 156 ILE B C 1
ATOM 2690 O O . ILE B 1 156 ? -7.363 22.438 11.297 1 98.12 156 ILE B O 1
ATOM 2694 N N . THR B 1 157 ? -6.23 24.344 11.172 1 97.94 157 THR B N 1
ATOM 2695 C CA . THR B 1 157 ? -6.898 24.672 9.914 1 97.94 157 THR B CA 1
ATOM 2696 C C . THR B 1 157 ? -5.906 24.656 8.758 1 97.94 157 THR B C 1
ATOM 2698 O O . THR B 1 157 ? -4.738 25.016 8.922 1 97.94 157 THR B O 1
ATOM 2701 N N . GLY B 1 158 ? -6.316 24.156 7.66 1 97.19 158 GLY B N 1
ATOM 2702 C CA . GLY B 1 158 ? -5.492 24.125 6.461 1 97.19 158 GLY B CA 1
ATOM 2703 C C . GLY B 1 158 ? -6.297 24.266 5.18 1 97.19 158 GLY B C 1
ATOM 2704 O O . GLY B 1 158 ? -7.531 24.281 5.215 1 97.19 158 GLY B O 1
ATOM 2705 N N . GLY B 1 159 ? -5.602 24.406 4.145 1 96.06 159 GLY B N 1
ATOM 2706 C CA . GLY B 1 159 ? -6.25 24.516 2.848 1 96.06 159 GLY B CA 1
ATOM 2707 C C . GLY B 1 159 ? -6.656 25.938 2.51 1 96.06 159 GLY B C 1
ATOM 2708 O O . GLY B 1 159 ? -7.457 26.547 3.225 1 96.06 159 GLY B O 1
ATOM 2709 N N . LEU B 1 160 ? -6.156 26.406 1.511 1 94.31 160 LEU B N 1
ATOM 2710 C CA . LEU B 1 160 ? -6.52 27.688 0.909 1 94.31 160 LEU B CA 1
ATOM 2711 C C . LEU B 1 160 ? -6.082 28.859 1.794 1 94.31 160 LEU B C 1
ATOM 2713 O O . LEU B 1 160 ? -6.645 29.953 1.711 1 94.31 160 LEU B O 1
ATOM 2717 N N . ILE B 1 161 ? -5.18 28.609 2.672 1 94.31 161 ILE B N 1
ATOM 2718 C CA . ILE B 1 161 ? -4.586 29.672 3.459 1 94.31 161 ILE B CA 1
ATOM 2719 C C . ILE B 1 161 ? -3.633 30.484 2.586 1 94.31 161 ILE B C 1
ATOM 2721 O O . ILE B 1 161 ? -2.635 29.969 2.09 1 94.31 161 ILE B O 1
ATOM 2725 N N . SER B 1 162 ? -3.922 31.734 2.402 1 89.94 162 SER B N 1
ATOM 2726 C CA . SER B 1 162 ? -3.197 32.469 1.371 1 89.94 162 SER B CA 1
ATOM 2727 C C . SER B 1 162 ? -2.387 33.594 1.975 1 89.94 162 SER B C 1
ATOM 2729 O O . SER B 1 162 ? -1.413 34.062 1.375 1 89.94 162 SER B O 1
ATOM 2731 N N . ASP B 1 163 ? -2.816 34.125 3.121 1 92.19 163 ASP B N 1
ATOM 2732 C CA . ASP B 1 163 ? -2.105 35.25 3.676 1 92.19 163 ASP B CA 1
ATOM 2733 C C . ASP B 1 163 ? -2.203 35.281 5.199 1 92.19 163 ASP B C 1
ATOM 2735 O O . ASP B 1 163 ? -2.797 34.375 5.801 1 92.19 163 ASP B O 1
ATOM 2739 N N . LYS B 1 164 ? -1.642 36.312 5.746 1 91.88 164 LYS B N 1
ATOM 2740 C CA . LYS B 1 164 ? -1.556 36.438 7.195 1 91.88 164 LYS B CA 1
ATOM 2741 C C . LYS B 1 164 ? -2.939 36.625 7.816 1 91.88 164 LYS B C 1
ATOM 2743 O O . LYS B 1 164 ? -3.191 36.156 8.93 1 91.88 164 LYS B O 1
ATOM 2748 N N . GLU B 1 165 ? -3.783 37.281 7.16 1 94.81 165 GLU B N 1
ATOM 2749 C CA . GLU B 1 165 ? -5.137 37.5 7.66 1 94.81 165 GLU B CA 1
ATOM 2750 C C . GLU B 1 165 ? -5.867 36.188 7.879 1 94.81 165 GLU B C 1
ATOM 2752 O O . GLU B 1 165 ? -6.605 36.031 8.852 1 94.81 165 GLU B O 1
ATOM 2757 N N . ASP B 1 166 ? -5.656 35.312 6.945 1 95.31 166 ASP B N 1
ATOM 2758 C CA . ASP B 1 166 ? -6.258 34 7.074 1 95.31 166 ASP B CA 1
ATOM 2759 C C . ASP B 1 166 ? -5.766 33.281 8.336 1 95.31 166 ASP B C 1
ATOM 2761 O O . ASP B 1 166 ? -6.551 32.656 9.047 1 95.31 166 ASP B O 1
ATOM 2765 N N . VAL B 1 167 ? -4.469 33.438 8.633 1 95.25 167 VAL B N 1
ATOM 2766 C CA . VAL B 1 167 ? -3.855 32.781 9.797 1 95.25 167 VAL B CA 1
ATOM 2767 C C . VAL B 1 167 ? -4.473 33.344 11.078 1 95.25 167 VAL B C 1
ATOM 2769 O O . VAL B 1 167 ? -4.914 32.594 11.945 1 95.25 167 VAL B O 1
ATOM 2772 N N . ILE B 1 168 ? -4.566 34.625 11.148 1 95.69 168 ILE B N 1
ATOM 2773 C CA . ILE B 1 168 ? -5.078 35.312 12.328 1 95.69 168 ILE B CA 1
ATOM 2774 C C . ILE B 1 168 ? -6.543 34.938 12.547 1 95.69 168 ILE B C 1
ATOM 2776 O O . ILE B 1 168 ? -6.949 34.656 13.672 1 95.69 168 ILE B O 1
ATOM 2780 N N . ALA B 1 169 ? -7.285 34.938 11.453 1 96.31 169 ALA B N 1
ATOM 2781 C CA . ALA B 1 169 ? -8.703 34.594 11.547 1 96.31 169 ALA B CA 1
ATOM 2782 C C . ALA B 1 169 ? -8.906 33.188 12.078 1 96.31 169 ALA B C 1
ATOM 2784 O O . ALA B 1 169 ? -9.82 32.938 12.867 1 96.31 169 ALA B O 1
ATOM 2785 N N . SER B 1 170 ? -8.039 32.281 11.609 1 95.94 170 SER B N 1
ATOM 2786 C CA . SER B 1 170 ? -8.125 30.891 12.047 1 95.94 170 SER B CA 1
ATOM 2787 C C . SER B 1 170 ? -7.844 30.766 13.539 1 95.94 170 SER B C 1
ATOM 2789 O O . SER B 1 170 ? -8.586 30.094 14.266 1 95.94 170 SER B O 1
ATOM 2791 N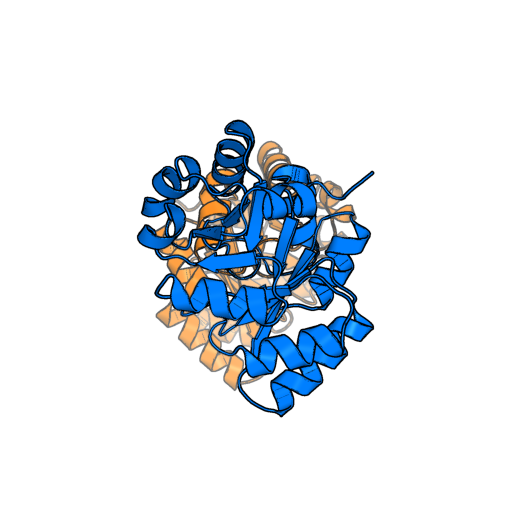 N . ILE B 1 171 ? -6.801 31.453 14 1 95.56 171 ILE B N 1
ATOM 2792 C CA . ILE B 1 171 ? -6.395 31.391 15.398 1 95.56 171 ILE B CA 1
ATOM 2793 C C . ILE B 1 171 ? -7.473 32.031 16.281 1 95.56 171 ILE B C 1
ATOM 2795 O O . ILE B 1 171 ? -7.848 31.453 17.312 1 95.56 171 ILE B O 1
ATOM 2799 N N . LYS B 1 172 ? -8 33.062 15.867 1 96.38 172 LYS B N 1
ATOM 2800 C CA . LYS B 1 172 ? -9.062 33.75 16.609 1 96.38 172 LYS B CA 1
ATOM 2801 C C . LYS B 1 172 ? -10.312 32.906 16.703 1 96.38 172 LYS B C 1
ATOM 2803 O O . LYS B 1 172 ? -11.07 33 17.672 1 96.38 172 LYS B O 1
ATOM 2808 N N . ALA B 1 173 ? -10.5 32.094 15.68 1 96.12 173 ALA B N 1
ATOM 2809 C CA . ALA B 1 173 ? -11.695 31.25 15.617 1 96.12 173 ALA B CA 1
ATOM 2810 C C . ALA B 1 173 ? -11.555 30.031 16.516 1 96.12 173 ALA B C 1
ATOM 2812 O O . ALA B 1 173 ? -12.516 29.281 16.719 1 96.12 173 ALA B O 1
ATOM 2813 N N . GLY B 1 174 ? -10.328 29.812 17.016 1 95.62 174 GLY B N 1
ATOM 2814 C CA . GLY B 1 174 ? -10.172 28.734 17.984 1 95.62 174 GLY B CA 1
ATOM 2815 C C . GLY B 1 174 ? -9.148 27.688 17.547 1 95.62 174 GLY B C 1
ATOM 2816 O O . GLY B 1 174 ? -8.891 26.734 18.281 1 95.62 174 GLY B O 1
ATOM 2817 N N . ALA B 1 175 ? -8.523 27.844 16.375 1 96.94 175 ALA B N 1
ATOM 2818 C CA . ALA B 1 175 ? -7.48 26.922 15.938 1 96.94 175 ALA B CA 1
ATOM 2819 C C . ALA B 1 175 ? -6.188 27.156 16.719 1 96.94 175 ALA B C 1
ATOM 2821 O O . ALA B 1 175 ? -5.832 28.281 17.016 1 96.94 175 ALA B O 1
ATOM 2822 N N . ILE B 1 176 ? -5.504 26.109 16.969 1 96.5 176 ILE B N 1
ATOM 2823 C CA . ILE B 1 176 ? -4.234 26.25 17.672 1 96.5 176 ILE B CA 1
ATOM 2824 C C . ILE B 1 176 ? -3.09 26.359 16.672 1 96.5 176 ILE B C 1
ATOM 2826 O O . ILE B 1 176 ? -1.969 26.719 17.031 1 96.5 176 ILE B O 1
ATOM 2830 N N . GLY B 1 177 ? -3.309 26.016 15.43 1 96.81 177 GLY B N 1
ATOM 2831 C CA . GLY B 1 177 ? -2.314 26.062 14.367 1 96.81 177 GLY B CA 1
ATOM 2832 C C . GLY B 1 177 ? -2.926 26.141 12.984 1 96.81 177 GLY B C 1
ATOM 2833 O O . GLY B 1 177 ? -4.125 25.891 12.812 1 96.81 177 GLY B O 1
ATOM 2834 N N . VAL B 1 178 ? -2.082 26.531 12.039 1 97.81 178 VAL B N 1
ATOM 2835 C CA . VAL B 1 178 ? -2.492 26.672 10.641 1 97.81 178 VAL B CA 1
ATOM 2836 C C . VAL B 1 178 ? -1.477 25.984 9.727 1 97.81 178 VAL B C 1
ATOM 2838 O O . VAL B 1 178 ? -0.277 26.266 9.805 1 97.81 178 VAL B O 1
ATOM 2841 N N . SER B 1 179 ? -2.006 25.078 8.953 1 98.06 179 SER B N 1
ATOM 2842 C CA . SER B 1 179 ? -1.144 24.422 7.98 1 98.06 179 SER B CA 1
ATOM 2843 C C . SER B 1 179 ? -1.289 25.047 6.598 1 98.06 179 SER B C 1
ATOM 2845 O O . SER B 1 179 ? -2.4 25.375 6.172 1 98.06 179 SER B O 1
ATOM 2847 N N . THR B 1 180 ? -0.184 25.297 5.938 1 97.62 180 THR B N 1
ATOM 2848 C CA . THR B 1 180 ? -0.234 25.906 4.617 1 97.62 180 THR B CA 1
ATOM 2849 C C . THR B 1 180 ? 0.952 25.469 3.768 1 97.62 180 THR B C 1
ATOM 2851 O O . THR B 1 180 ? 2.031 25.188 4.293 1 97.62 180 THR B O 1
ATOM 2854 N N . SER B 1 181 ? 0.741 25.391 2.477 1 96.25 181 SER B N 1
ATOM 2855 C CA . SER B 1 181 ? 1.814 25.062 1.544 1 96.25 181 SER B CA 1
ATOM 2856 C C . SER B 1 181 ? 2.488 26.328 1.015 1 96.25 181 SER B C 1
ATOM 2858 O O . SER B 1 181 ? 3.445 26.25 0.24 1 96.25 181 SER B O 1
ATOM 2860 N N . LYS B 1 182 ? 1.96 27.453 1.403 1 95.62 182 LYS B N 1
ATOM 2861 C CA . LYS B 1 182 ? 2.537 28.703 0.939 1 95.62 182 LYS B CA 1
ATOM 2862 C C . LYS B 1 182 ? 3.811 29.047 1.709 1 95.62 182 LYS B C 1
ATOM 2864 O O . LYS B 1 182 ? 3.756 29.391 2.893 1 95.62 182 LYS B O 1
ATOM 2869 N N . GLU B 1 183 ? 4.875 29.109 0.975 1 95.06 183 GLU B N 1
ATOM 2870 C CA . GLU B 1 183 ? 6.191 29.312 1.578 1 95.06 183 GLU B CA 1
ATOM 2871 C C . GLU B 1 183 ? 6.285 30.672 2.248 1 95.06 183 GLU B C 1
ATOM 2873 O O . GLU B 1 183 ? 6.93 30.828 3.289 1 95.06 183 GLU B O 1
ATOM 2878 N N . GLU B 1 184 ? 5.648 31.641 1.69 1 94.75 184 GLU B N 1
ATOM 2879 C CA . GLU B 1 184 ? 5.695 33 2.215 1 94.75 184 GLU B CA 1
ATOM 2880 C C . GLU B 1 184 ? 5.164 33.062 3.645 1 94.75 184 GLU B C 1
ATOM 2882 O O . GLU B 1 184 ? 5.637 33.875 4.457 1 94.75 184 GLU B O 1
ATOM 2887 N N . ILE B 1 185 ? 4.281 32.188 3.924 1 95.56 185 ILE B N 1
ATOM 2888 C CA . ILE B 1 185 ? 3.623 32.219 5.227 1 95.56 185 ILE B CA 1
ATOM 2889 C C . ILE B 1 185 ? 4.484 31.469 6.246 1 95.56 185 ILE B C 1
ATOM 2891 O O . ILE B 1 185 ? 4.379 31.719 7.453 1 95.56 185 ILE B O 1
ATOM 2895 N N . TRP B 1 186 ? 5.352 30.594 5.75 1 96.12 186 TRP B N 1
ATOM 2896 C CA . TRP B 1 186 ? 6.219 29.844 6.656 1 96.12 186 TRP B CA 1
ATOM 2897 C C . TRP B 1 186 ? 7.176 30.781 7.383 1 96.12 186 TRP B C 1
ATOM 2899 O O . TRP B 1 186 ? 7.668 30.469 8.469 1 96.12 186 TRP B O 1
ATOM 2909 N N . TYR B 1 187 ? 7.438 31.938 6.766 1 90.12 187 TYR B N 1
ATOM 2910 C CA . TYR B 1 187 ? 8.453 32.844 7.281 1 90.12 187 TYR B CA 1
ATOM 2911 C C . TYR B 1 187 ? 7.82 34.062 7.914 1 90.12 187 TYR B C 1
ATOM 2913 O O . TYR B 1 187 ? 8.508 35.062 8.188 1 90.12 187 TYR B O 1
ATOM 2921 N N . MET B 1 188 ? 6.609 33.969 8.133 1 83.69 188 MET B N 1
ATOM 2922 C CA . MET B 1 188 ? 5.93 35.094 8.758 1 83.69 188 MET B CA 1
ATOM 2923 C C . MET B 1 188 ? 6.086 35.062 10.273 1 83.69 188 MET B C 1
ATOM 2925 O O . MET B 1 188 ? 6.078 33.969 10.867 1 83.69 188 MET B O 1
#

Foldseek 3Di:
DPQPVLVQCLQPQEEAEDCDVVCLVLNLPFPRQEYEDQEEEPVCLLVSQVVSVVSVHAYEYELVRYYPADPDLVSVVCCCVPSNGQAYEYQDLRNQQSCVVVVGQYEHEAEDDDPVSLVVVLVSCVVSVGQEYEYPQLQCLVSLLVSQVSDVHAYEYEDPDDDDVSQVSSVVSPHSHYYYNDSVVSHD/DPQPVLVQCLQPQEEAEDCDVVCLVLNLPFPRQEYEDQEEEPVCLLVSQCVSVVSVHAYEYELVRYYPADPDLVSVVCCCPPSNGQAYEYQDLRNQQSCVVVVGQYEHEAEDDDPVSLVVVLVSCVVSVGQEYEYPQLQCLVSLLVSQVSDVHAYEYEDPDDDDVSQVSSVVSPHSHYYYNDSVVSHD

Sequence (376 aa):
MENEFYNKIRENPIIAAVNNLEKLDKAIESPCEIIFLLTGSIFNLKEIVNRIKTQGKHVYVHLDLIEGFSRNICALKYINENIVPDGIITTKSSLIRAAKEMGLFSIQRLFMLDALSLESGISSIKTIRPDAVEILPGIMPRVTKIISTEVNIPIITGGLISDKEDVIASIKAGAIGVSTSKEEIWYMMENEFYNKIRENPIIAAVNNLEKLDKAIESPCEIIFLLTGSIFNLKEIVNRIKTQGKHVYVHLDLIEGFSRNICALKYINENIVPDGIITTKSSLIRAAKEMGLFSIQRLFMLDALSLESGISSIKTIRPDAVEILPGIMPRVTKIISTEVNIPIITGGLISDKEDVIASIKAGAIGVSTSKEEIWYM

pLDDT: mean 95.92, std 6.01, range [36.5, 98.88]

InterPro domains:
  IPR006699 Glycerol uptake operon antiterminator [PF04309] (14-186)
  IPR006699 Glycerol uptake operon antiterminator [PIRSF016897] (5-187)
  IPR006699 Glycerol uptake operon antiterminator [PTHR35787] (8-187)
  IPR013785 Aldolase-type TIM barrel [G3DSA:3.20.20.70] (4-188)

Radius of gyration: 25.64 Å; Cα contacts (8 Å, |Δi|>4): 783; chains: 2; bounding box: 42×74×59 Å

Organism: NCBI:txid360422

Nearest PDB structures (foldseek):
  3kts-assembly7_G  TM=9.717E-01  e=1.496E-17  Listeria monocytogenes serotype 4b str. F2365
  1vkf-assembly4_D  TM=9.368E-01  e=6.898E-14  Thermotoga maritima MSB8
  3b8i-assembly1_A  TM=6.690E-01  e=1.469E-04  Pseudomonas aeruginosa PAO1
  3b8i-assembly1_C  TM=6.951E-01  e=3.605E-04  Pseudomonas aeruginosa PAO1
  4j9j-assembly1_A  TM=6.025E-01  e=7.861E-02  Thermotoga maritima MSB8